Protein AF-A0A2I0CX90-F1 (afdb_monomer)

Mean predicted aligned error: 16.19 Å

Sequence (303 aa):
MQSLNTDAQDDTLAAGGPVAAAAGYTQDKIADIRTKWASGDPAVKEQIFQDLAKAVSQSSNARVETRWSVPVPLSDENARLVRSPDGTAIVLPRPVEVNEVRERNVRHDLACKEYPTSDIGNSQRFAFRKRGIARYCHGYRSWFIWDGKRWGKDLTGRSIELAKDVIVRIGDEAGSQEFSDAAARLYKWAAASQARPRVDAALYLAQSVLAIEPKDLDARAYLLNLPNGTLNLISCELMEHNKLDYLTKIAGVEFKPGEACPLWLQHLNLIFNGDRELIDAFQQVVGYTLLQDNPEQVMFILY

Solvent-accessible surface area (backbone atoms only — not comparable to full-atom values): 18247 Å² total; per-residue (Å²): 133,82,90,86,78,96,78,88,84,82,87,82,82,59,84,63,55,67,59,41,61,72,46,72,56,53,70,69,58,50,52,50,51,50,55,58,54,69,68,67,50,66,70,59,46,52,51,51,50,54,54,51,53,52,39,43,65,58,34,66,78,63,72,81,79,93,71,84,88,72,83,72,90,83,77,89,85,69,72,49,83,41,67,47,100,89,67,49,77,43,77,47,80,62,80,80,49,71,64,58,56,49,52,53,49,53,55,52,28,52,65,44,51,79,46,56,97,46,53,69,24,45,9,50,45,38,38,68,78,34,60,88,40,45,34,22,24,74,85,73,72,41,46,30,35,55,76,70,75,33,38,37,74,56,84,81,51,56,69,55,56,54,44,50,59,47,37,70,44,40,46,58,23,49,55,98,83,51,101,38,76,65,32,55,51,37,41,53,44,26,63,61,39,68,40,65,74,43,49,52,42,13,53,60,62,22,37,76,77,27,53,45,56,72,76,56,44,57,56,49,54,52,58,44,38,30,80,81,23,29,31,31,70,85,80,69,45,77,38,76,56,56,80,90,54,33,35,56,63,66,49,99,54,69,83,61,90,88,66,79,58,63,71,59,54,51,50,48,35,60,79,50,73,61,42,61,70,61,47,54,52,50,50,52,55,59,57,51,68,68,41,73,61,67,90,83,73,76,83,88,84,88,130

Foldseek 3Di:
DDDDDPDDPPPPPDVLPVLCVLLVDDPVVSVVLVVQVVVVDPVSVVVSVVVSVVSNVVCVVVPPDDDDDDDDDDDDDDFDFDADPVRDTDGDDDPCDPVNVVVVLLVLLLVLLPQDLDLLSLLVLLCSVCLLFWAAEPVVRFIWGDPQFATETPPPCVSLVSSLVSLLSQLCSLPDDDPDPSSVVSVVSSVVCNDPVSSVSSSVSNNVVRYDYPCQAQVQQQWAGEPQAIARNVVRDGHHRDVNSNYHDYDDDDDDPPDDPVVVVVVLCVVVVNPPVVSVVVVVVVSCVRTPDDPVPDDDDDD

Secondary structure (DSSP, 8-state):
-------SSSS---TTHHHHHHTT--HHHHHHHHHHHHT--HHHHHHHHHHHHHHHHHHTTT--S----------STT-EEEE-TTS-EEEEPPPPPHHHHHHHHHHHHHHHTTS-SSHHHHHHHHHHHHTTTEEEETTTTEEEEE-SSSEEE-SS-HHHHHHHHHHHTTGGGG-SS---HHHHHHHHHHHHHTSHHHHHHHHHHHTTTTEE-TTTTT--TTEEEETTEEEETTT--EE---GGG------SS---TT---HHHHHHHHHHTTT-HHHHHHHHHHHHHTTSSS-TT-------

Radius of gyration: 28.64 Å; Cα contacts (8 Å, |Δi|>4): 311; chains: 1; bounding box: 80×74×70 Å

pLDDT: mean 75.84, std 24.34, range [22.08, 98.56]

Structure (mmCIF, N/CA/C/O backbone):
data_AF-A0A2I0CX90-F1
#
_entry.id   AF-A0A2I0CX90-F1
#
loop_
_atom_site.group_PDB
_atom_site.id
_atom_site.type_symbol
_atom_site.label_atom_id
_atom_site.label_alt_id
_atom_site.label_comp_id
_atom_site.label_asym_id
_atom_site.label_entity_id
_atom_site.label_seq_id
_atom_site.pdbx_PDB_ins_code
_atom_site.Cartn_x
_atom_site.Cartn_y
_atom_site.Cartn_z
_atom_site.occupancy
_atom_site.B_iso_or_equiv
_atom_site.auth_seq_id
_atom_site.auth_comp_id
_atom_site.auth_asym_id
_atom_site.auth_atom_id
_atom_site.pdbx_PDB_model_num
ATOM 1 N N . MET A 1 1 ? 45.722 52.712 -13.907 1.00 30.39 1 MET A N 1
ATOM 2 C CA . MET A 1 1 ? 44.970 52.383 -12.682 1.00 30.39 1 MET A CA 1
ATOM 3 C C . MET A 1 1 ? 44.060 51.212 -12.999 1.00 30.39 1 MET A C 1
ATOM 5 O O . MET A 1 1 ? 43.219 51.373 -13.866 1.00 30.39 1 MET A O 1
ATOM 9 N N . GLN A 1 2 ? 44.342 50.080 -12.341 1.00 27.81 2 GLN A N 1
ATOM 10 C CA . GLN A 1 2 ? 43.479 48.927 -12.008 1.00 27.81 2 GLN A CA 1
ATOM 11 C C . GLN A 1 2 ? 42.658 48.289 -13.150 1.00 27.81 2 GLN A C 1
ATOM 13 O O . GLN A 1 2 ? 41.743 48.907 -13.670 1.00 27.81 2 GLN A O 1
ATOM 18 N N . SER A 1 3 ? 42.990 47.105 -13.686 1.00 29.58 3 SER A N 1
ATOM 19 C CA . SER A 1 3 ? 43.049 45.746 -13.091 1.00 29.58 3 SER A CA 1
ATOM 20 C C . SER A 1 3 ? 41.710 45.243 -12.528 1.00 29.58 3 SER A C 1
ATOM 22 O O . SER A 1 3 ? 41.422 45.495 -11.364 1.00 29.58 3 SER A O 1
ATOM 24 N N . LEU A 1 4 ? 40.953 44.485 -13.330 1.00 26.61 4 LEU A N 1
ATOM 25 C CA . LEU A 1 4 ? 39.949 43.488 -12.912 1.00 26.61 4 LEU A CA 1
ATOM 26 C C . LEU A 1 4 ? 39.882 42.420 -14.027 1.00 26.61 4 LEU A C 1
ATOM 28 O O . LEU A 1 4 ? 39.294 42.650 -15.078 1.00 26.61 4 LEU A O 1
ATOM 32 N N . ASN A 1 5 ? 40.810 41.464 -14.002 1.00 25.33 5 ASN A N 1
ATOM 33 C CA . ASN A 1 5 ? 40.656 40.086 -13.511 1.00 25.33 5 ASN A CA 1
ATOM 34 C C . ASN A 1 5 ? 39.844 39.154 -14.431 1.00 25.33 5 ASN A C 1
ATOM 36 O O . ASN A 1 5 ? 38.651 38.920 -14.260 1.00 25.33 5 ASN A O 1
ATOM 40 N N . THR A 1 6 ? 40.568 38.587 -15.395 1.00 32.56 6 THR A N 1
ATOM 41 C CA . THR A 1 6 ? 40.451 37.198 -15.848 1.00 32.56 6 THR A CA 1
ATOM 42 C C . THR A 1 6 ? 40.688 36.260 -14.661 1.00 32.56 6 THR A C 1
ATOM 44 O O . THR A 1 6 ? 41.838 35.981 -14.371 1.00 32.56 6 THR A O 1
ATOM 47 N N . ASP A 1 7 ? 39.632 35.830 -13.968 1.00 27.47 7 ASP A N 1
ATOM 48 C CA . ASP A 1 7 ? 39.655 34.731 -12.980 1.00 27.47 7 ASP A CA 1
ATOM 49 C C . ASP A 1 7 ? 38.216 34.265 -12.698 1.00 27.47 7 ASP A C 1
ATOM 51 O O . ASP A 1 7 ? 37.596 34.619 -11.699 1.00 27.47 7 ASP A O 1
ATOM 55 N N . ALA A 1 8 ? 37.643 33.488 -13.616 1.00 26.58 8 ALA A N 1
ATOM 56 C CA . ALA A 1 8 ? 36.406 32.743 -13.350 1.00 26.58 8 ALA A CA 1
ATOM 57 C C . ALA A 1 8 ? 36.416 31.349 -14.003 1.00 26.58 8 ALA A C 1
ATOM 59 O O . ALA A 1 8 ? 35.364 30.770 -14.267 1.00 26.58 8 ALA A O 1
ATOM 60 N N . GLN A 1 9 ? 37.610 30.814 -14.286 1.00 29.47 9 GLN A N 1
ATOM 61 C CA . GLN A 1 9 ? 37.798 29.486 -14.880 1.00 29.47 9 GLN A CA 1
ATOM 62 C C . GLN A 1 9 ? 38.547 28.489 -13.980 1.00 29.47 9 GLN A C 1
ATOM 64 O O . GLN A 1 9 ? 38.828 27.391 -14.448 1.00 29.47 9 GLN A O 1
ATOM 69 N N . ASP A 1 10 ? 38.793 28.797 -12.700 1.00 28.42 10 ASP A N 1
ATOM 70 C CA . ASP A 1 10 ? 39.666 27.961 -11.852 1.00 28.42 10 ASP A CA 1
ATOM 71 C C . ASP A 1 10 ? 39.059 27.484 -10.514 1.00 28.42 10 ASP A C 1
ATOM 73 O O . ASP A 1 10 ? 39.785 27.100 -9.608 1.00 28.42 10 ASP A O 1
ATOM 77 N N . ASP A 1 11 ? 37.724 27.437 -10.389 1.00 27.78 11 ASP A N 1
ATOM 78 C CA . ASP A 1 11 ? 37.045 27.029 -9.134 1.00 27.78 11 ASP A CA 1
ATOM 79 C C . ASP A 1 11 ? 36.141 25.781 -9.254 1.00 27.78 11 ASP A C 1
ATOM 81 O O . ASP A 1 11 ? 35.301 25.496 -8.401 1.00 27.78 11 ASP A O 1
ATOM 85 N N . THR A 1 12 ? 36.327 24.965 -10.298 1.00 28.42 12 THR A N 1
ATOM 86 C CA . THR A 1 12 ? 35.679 23.633 -10.418 1.00 28.42 12 THR A CA 1
ATOM 87 C C . THR A 1 12 ? 36.673 22.467 -10.377 1.00 28.42 12 THR A C 1
ATOM 89 O O . THR A 1 12 ? 36.416 21.379 -10.896 1.00 28.42 12 THR A O 1
ATOM 92 N N . LEU A 1 13 ? 37.809 22.648 -9.699 1.00 34.75 13 LEU A N 1
ATOM 93 C CA . LEU A 1 13 ? 38.801 21.597 -9.468 1.00 34.75 13 LEU A CA 1
ATOM 94 C C . LEU A 1 13 ? 38.612 20.915 -8.105 1.00 34.75 13 LEU A C 1
ATOM 96 O O . LEU A 1 13 ? 39.185 21.314 -7.099 1.00 34.75 13 LEU A O 1
ATOM 100 N N . ALA A 1 14 ? 37.884 19.795 -8.089 1.00 33.59 14 ALA A N 1
ATOM 101 C CA . ALA A 1 14 ? 38.086 18.743 -7.080 1.00 33.59 14 ALA A CA 1
ATOM 102 C C . ALA A 1 14 ? 37.706 17.334 -7.586 1.00 33.59 14 ALA A C 1
ATOM 104 O O . ALA A 1 14 ? 37.311 16.469 -6.807 1.00 33.59 14 ALA A O 1
ATOM 105 N N . ALA A 1 15 ? 37.837 17.062 -8.889 1.00 37.62 15 ALA A N 1
ATOM 106 C CA . ALA A 1 15 ? 37.396 15.811 -9.527 1.00 37.62 15 ALA A CA 1
ATOM 107 C C . ALA A 1 15 ? 38.200 14.538 -9.155 1.00 37.62 15 ALA A C 1
ATOM 109 O O . ALA A 1 15 ? 37.869 13.454 -9.620 1.00 37.62 15 ALA A O 1
ATOM 110 N N . GLY A 1 16 ? 39.207 14.625 -8.278 1.00 33.25 16 GLY A N 1
ATOM 111 C CA . GLY A 1 16 ? 39.886 13.454 -7.696 1.00 33.25 16 GLY A CA 1
ATOM 112 C C . GLY A 1 16 ? 39.411 13.074 -6.286 1.00 33.25 16 GLY A C 1
ATOM 113 O O . GLY A 1 16 ? 39.650 11.961 -5.830 1.00 33.25 16 GLY A O 1
ATOM 114 N N . GLY A 1 17 ? 38.727 13.976 -5.572 1.00 39.25 17 GLY A N 1
ATOM 115 C CA . GLY A 1 17 ? 38.318 13.763 -4.177 1.00 39.25 17 GLY A CA 1
ATOM 116 C C . GLY A 1 17 ? 37.135 12.800 -4.005 1.00 39.25 17 GLY A C 1
ATOM 117 O O . GLY A 1 17 ? 37.256 11.841 -3.241 1.00 39.25 17 GLY A O 1
ATOM 118 N N . PRO A 1 18 ? 36.010 13.002 -4.720 1.00 38.34 18 PRO A N 1
ATOM 119 C CA . PRO A 1 18 ? 34.824 12.156 -4.588 1.00 38.34 18 PRO A CA 1
ATOM 120 C C . PRO A 1 18 ? 35.049 10.735 -5.113 1.00 38.34 18 PRO A C 1
ATOM 122 O O . PRO A 1 18 ? 34.519 9.781 -4.551 1.00 38.34 18 PRO A O 1
ATOM 125 N N . VAL A 1 19 ? 35.861 10.585 -6.167 1.00 41.41 19 VAL A N 1
ATOM 126 C CA . VAL A 1 19 ? 36.154 9.292 -6.810 1.00 41.41 19 VAL A CA 1
ATOM 127 C C . VAL A 1 19 ? 37.140 8.467 -5.978 1.00 41.41 19 VAL A C 1
ATOM 129 O O . VAL A 1 19 ? 36.929 7.270 -5.799 1.00 41.41 19 VAL A O 1
ATOM 132 N N . ALA A 1 20 ? 38.163 9.095 -5.384 1.00 38.72 20 ALA A N 1
ATOM 133 C CA . ALA A 1 20 ? 39.104 8.396 -4.508 1.00 38.72 20 ALA A CA 1
ATOM 134 C C . ALA A 1 20 ? 38.479 8.009 -3.152 1.00 38.72 20 ALA A C 1
ATOM 136 O O . ALA A 1 20 ? 38.744 6.918 -2.647 1.00 38.72 20 ALA A O 1
ATOM 137 N N . ALA A 1 21 ? 37.589 8.845 -2.598 1.00 40.84 21 ALA A N 1
ATOM 138 C CA . ALA A 1 21 ? 36.802 8.501 -1.410 1.00 40.84 21 ALA A CA 1
ATOM 139 C C . ALA A 1 21 ? 35.779 7.381 -1.693 1.00 40.84 21 ALA A C 1
ATOM 141 O O . ALA A 1 21 ? 35.562 6.510 -0.854 1.00 40.84 21 ALA A O 1
ATOM 142 N N . ALA A 1 22 ? 35.191 7.351 -2.895 1.00 39.47 22 ALA A N 1
ATOM 143 C CA . ALA A 1 22 ? 34.276 6.295 -3.333 1.00 39.47 22 ALA A CA 1
ATOM 144 C C . ALA A 1 22 ? 34.945 4.921 -3.531 1.00 39.47 22 ALA A C 1
ATOM 146 O O . ALA A 1 22 ? 34.244 3.912 -3.492 1.00 39.47 22 ALA A O 1
ATOM 147 N N . ALA A 1 23 ? 36.268 4.881 -3.725 1.00 46.66 23 ALA A N 1
ATOM 148 C CA . ALA A 1 23 ? 37.055 3.667 -3.953 1.00 46.66 23 ALA A CA 1
ATOM 149 C C . ALA A 1 23 ? 37.708 3.085 -2.677 1.00 46.66 23 ALA A C 1
ATOM 151 O O . ALA A 1 23 ? 38.449 2.109 -2.768 1.00 46.66 23 ALA A O 1
ATOM 152 N N . GLY A 1 24 ? 37.444 3.657 -1.491 1.00 51.56 24 GLY A N 1
ATOM 153 C CA . GLY A 1 24 ? 37.932 3.132 -0.205 1.00 51.56 24 GLY A CA 1
ATOM 154 C C . GLY A 1 24 ? 39.415 3.393 0.088 1.00 51.56 24 GLY A C 1
ATOM 155 O O . GLY A 1 24 ? 40.017 2.685 0.894 1.00 51.56 24 GLY A O 1
ATOM 156 N N . TYR A 1 25 ? 40.034 4.383 -0.562 1.00 61.88 25 TYR A N 1
ATOM 157 C CA . TYR A 1 25 ? 41.436 4.720 -0.314 1.00 61.88 25 TYR A CA 1
ATOM 158 C C . TYR A 1 25 ? 41.646 5.416 1.036 1.00 61.88 25 TYR A C 1
ATOM 160 O O . TYR A 1 25 ? 40.832 6.231 1.470 1.00 61.88 25 TYR A O 1
ATOM 168 N N . THR A 1 26 ? 42.773 5.119 1.689 1.00 69.25 26 THR A N 1
ATOM 169 C CA . THR A 1 26 ? 43.195 5.799 2.921 1.00 69.25 26 THR A CA 1
ATOM 170 C C . THR A 1 26 ? 43.464 7.283 2.663 1.00 69.25 26 THR A C 1
ATOM 172 O O . THR A 1 26 ? 43.821 7.677 1.549 1.00 69.25 26 THR A O 1
ATOM 175 N N . GLN A 1 27 ? 43.322 8.116 3.698 1.00 61.38 27 GLN A N 1
ATOM 176 C CA . GLN A 1 27 ? 43.537 9.567 3.595 1.00 61.38 27 GLN A CA 1
ATOM 177 C C . GLN A 1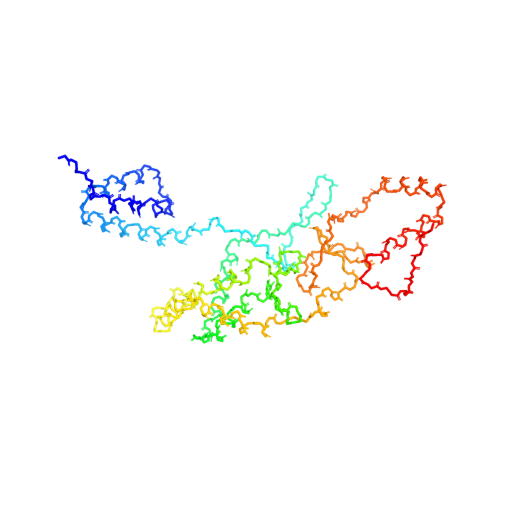 27 ? 44.936 9.914 3.057 1.00 61.38 27 GLN A C 1
ATOM 179 O O . GLN A 1 27 ? 45.063 10.804 2.218 1.00 61.38 27 GLN A O 1
ATOM 184 N N . ASP A 1 28 ? 45.955 9.135 3.425 1.00 62.97 28 ASP A N 1
ATOM 185 C CA . ASP A 1 28 ? 47.329 9.306 2.934 1.00 62.97 28 ASP A CA 1
ATOM 186 C C . ASP A 1 28 ? 47.444 9.068 1.422 1.00 62.97 28 ASP A C 1
ATOM 188 O O . ASP A 1 28 ? 48.126 9.801 0.707 1.00 62.97 28 ASP A O 1
ATOM 192 N N . LYS A 1 29 ? 46.711 8.079 0.899 1.00 69.38 29 LYS A N 1
ATOM 193 C CA . LYS A 1 29 ? 46.699 7.764 -0.533 1.00 69.38 29 LYS A CA 1
ATOM 194 C C . LYS A 1 29 ? 45.916 8.803 -1.338 1.00 69.38 29 LYS A C 1
ATOM 196 O O . LYS A 1 29 ? 46.287 9.115 -2.466 1.00 69.38 29 LYS A O 1
ATOM 201 N N . ILE A 1 30 ? 44.877 9.394 -0.748 1.00 63.03 30 ILE A N 1
ATOM 202 C CA . ILE A 1 30 ? 44.140 10.522 -1.336 1.00 63.03 30 ILE A CA 1
ATOM 203 C C . ILE A 1 30 ? 45.030 11.776 -1.397 1.00 63.03 30 ILE A C 1
ATOM 205 O O . ILE A 1 30 ? 45.008 12.491 -2.401 1.00 63.03 30 ILE A O 1
ATOM 209 N N . ALA A 1 31 ? 45.838 12.033 -0.365 1.00 68.25 31 ALA A N 1
ATOM 210 C CA . ALA A 1 31 ? 46.789 13.145 -0.340 1.00 68.25 31 ALA A CA 1
ATOM 211 C C . ALA A 1 31 ? 47.908 12.990 -1.391 1.00 68.25 31 ALA A C 1
ATOM 213 O O . ALA A 1 31 ? 48.239 13.954 -2.088 1.00 68.25 31 ALA A O 1
ATOM 214 N N . ASP A 1 32 ? 48.424 11.773 -1.581 1.00 72.94 32 ASP A N 1
ATOM 215 C CA . ASP A 1 32 ? 49.412 11.459 -2.623 1.00 72.94 32 ASP A CA 1
ATOM 216 C C . ASP A 1 32 ? 48.838 11.648 -4.040 1.00 72.94 32 ASP A C 1
ATOM 218 O O . ASP A 1 32 ? 49.446 12.311 -4.882 1.00 72.94 32 ASP A O 1
ATOM 222 N N . ILE A 1 33 ? 47.612 11.170 -4.295 1.00 70.50 33 ILE A N 1
ATOM 223 C CA . ILE A 1 33 ? 46.921 11.370 -5.581 1.00 70.50 33 ILE A CA 1
ATOM 224 C C . ILE A 1 33 ? 46.715 12.861 -5.869 1.00 70.50 33 ILE A C 1
ATOM 226 O O . ILE A 1 33 ? 46.937 13.302 -6.995 1.00 70.50 33 ILE A O 1
ATOM 230 N N . ARG A 1 34 ? 46.333 13.657 -4.863 1.00 69.19 34 ARG A N 1
ATOM 231 C CA . ARG A 1 34 ? 46.173 15.114 -5.014 1.00 69.19 34 ARG A CA 1
ATOM 232 C C . ARG A 1 34 ? 47.490 15.797 -5.365 1.00 69.19 34 ARG A C 1
ATOM 234 O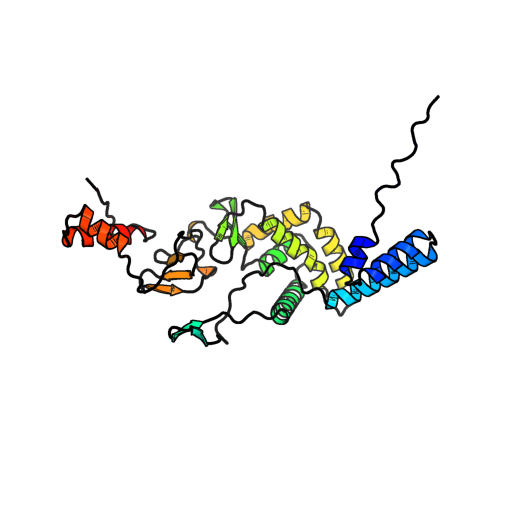 O . ARG A 1 34 ? 47.515 16.633 -6.263 1.00 69.19 34 ARG A O 1
ATOM 241 N N . THR A 1 35 ? 48.575 15.396 -4.710 1.00 74.19 35 THR A N 1
ATOM 242 C CA . THR A 1 35 ? 49.921 15.920 -4.979 1.00 74.19 35 THR A CA 1
ATOM 243 C C . THR A 1 35 ? 50.370 15.590 -6.404 1.00 74.19 35 THR A C 1
ATOM 245 O O . THR A 1 35 ? 50.828 16.465 -7.135 1.00 74.19 35 THR A O 1
ATOM 248 N N . LYS A 1 36 ? 50.160 14.346 -6.851 1.00 71.25 36 LYS A N 1
ATOM 249 C CA . LYS A 1 36 ? 50.494 13.908 -8.215 1.00 71.25 36 LYS A CA 1
ATOM 250 C C . LYS A 1 36 ? 49.611 14.561 -9.273 1.00 71.25 36 LYS A C 1
ATOM 252 O O . LYS A 1 36 ? 50.106 14.940 -10.327 1.00 71.25 36 LYS A O 1
ATOM 257 N N . TRP A 1 37 ? 48.329 14.768 -8.987 1.00 64.69 37 TRP A N 1
ATOM 258 C CA . TRP A 1 37 ? 47.413 15.476 -9.882 1.00 64.69 37 TRP A CA 1
ATOM 259 C C . TRP A 1 37 ? 47.816 16.944 -10.078 1.00 64.69 37 TRP A C 1
ATOM 261 O O . TRP A 1 37 ? 47.737 17.472 -11.191 1.00 64.69 37 TRP A O 1
ATOM 271 N N . ALA A 1 38 ? 48.296 17.584 -9.008 1.00 68.06 38 ALA A N 1
ATOM 272 C CA . ALA A 1 38 ? 48.780 18.960 -9.023 1.00 68.06 38 ALA A CA 1
ATOM 273 C C . ALA A 1 38 ? 50.090 19.140 -9.812 1.00 68.06 38 ALA A C 1
ATOM 275 O O . ALA A 1 38 ? 50.383 20.256 -10.226 1.00 68.06 38 ALA A O 1
ATOM 276 N N . SER A 1 39 ? 50.840 18.064 -10.095 1.00 75.44 39 SER A N 1
ATOM 277 C CA . SER A 1 39 ? 52.048 18.136 -10.937 1.00 75.44 39 SER A CA 1
ATOM 278 C C . SER A 1 39 ? 51.766 18.554 -12.390 1.00 75.44 39 SER A C 1
ATOM 280 O O . SER A 1 39 ? 52.676 18.974 -13.097 1.00 75.44 39 SER A O 1
ATOM 282 N N . GLY A 1 40 ? 50.509 18.455 -12.844 1.00 60.19 40 GLY A N 1
ATOM 283 C CA . GLY A 1 40 ? 50.079 18.944 -14.156 1.00 60.19 40 GLY A CA 1
ATOM 284 C C . GLY A 1 40 ? 50.393 18.026 -15.340 1.00 60.19 40 GLY A C 1
ATOM 285 O O . GLY A 1 40 ? 49.821 18.252 -16.405 1.00 60.19 40 GLY A O 1
ATOM 286 N N . ASP A 1 41 ? 51.208 16.982 -15.158 1.00 77.31 41 ASP A N 1
ATOM 287 C CA . ASP A 1 41 ? 51.617 16.057 -16.223 1.00 77.31 41 ASP A CA 1
ATOM 288 C C . ASP A 1 41 ? 50.413 15.259 -16.784 1.00 77.31 41 ASP A C 1
ATOM 290 O O . ASP A 1 41 ? 49.760 14.513 -16.040 1.00 77.31 41 ASP A O 1
ATOM 294 N N . PRO A 1 42 ? 50.097 15.387 -18.090 1.00 60.66 42 PRO A N 1
ATOM 295 C CA . PRO A 1 42 ? 48.987 14.680 -18.724 1.00 60.66 42 PRO A CA 1
ATOM 296 C C . PRO A 1 42 ? 49.079 13.151 -18.632 1.00 60.66 42 PRO A C 1
ATOM 298 O O . PRO A 1 42 ? 48.053 12.496 -18.452 1.00 60.66 42 PRO A O 1
ATOM 301 N N . ALA A 1 43 ? 50.284 12.574 -18.714 1.00 61.53 43 ALA A N 1
ATOM 302 C CA . ALA A 1 43 ? 50.471 11.123 -18.655 1.00 61.53 43 ALA A CA 1
ATOM 303 C C . ALA A 1 43 ? 50.190 10.582 -17.246 1.00 61.53 43 ALA A C 1
ATOM 305 O O . ALA A 1 43 ? 49.571 9.53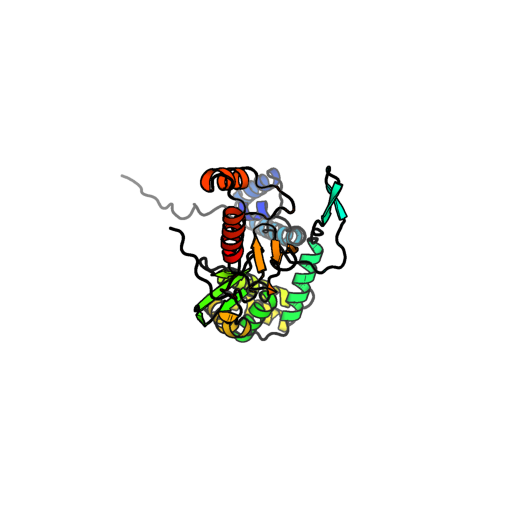0 -17.079 1.00 61.53 43 ALA A O 1
ATOM 306 N N . VAL A 1 44 ? 50.576 11.346 -16.221 1.00 64.19 44 VAL A N 1
ATOM 307 C CA . VAL A 1 44 ? 50.302 11.021 -14.814 1.00 64.19 44 VAL A CA 1
ATOM 308 C C . VAL A 1 44 ? 48.806 11.123 -14.514 1.00 64.19 44 VAL A C 1
ATOM 310 O O . VAL A 1 44 ? 48.261 10.273 -13.809 1.00 64.19 44 VAL A O 1
ATOM 313 N N . LYS A 1 45 ? 48.113 12.122 -15.073 1.00 64.44 45 LYS A N 1
ATOM 314 C CA . LYS A 1 45 ? 46.661 12.286 -14.902 1.00 64.44 45 LYS A CA 1
ATOM 315 C C . LYS A 1 45 ? 45.859 11.158 -15.550 1.00 64.44 45 LYS A C 1
ATOM 317 O O . LYS A 1 45 ? 44.926 10.662 -14.921 1.00 64.44 45 LYS A O 1
ATOM 322 N N . GLU A 1 46 ? 46.238 10.727 -16.753 1.00 57.06 46 GLU A N 1
ATOM 323 C CA . GLU A 1 46 ? 45.599 9.595 -17.438 1.00 57.06 46 GLU A CA 1
ATOM 324 C C . GLU A 1 46 ? 45.808 8.285 -16.665 1.00 57.06 46 GLU A C 1
ATOM 326 O O . GLU A 1 46 ? 44.857 7.539 -16.438 1.00 57.06 46 GLU A O 1
ATOM 331 N N . GLN A 1 47 ? 47.022 8.044 -16.159 1.00 63.22 47 GLN A N 1
ATOM 332 C CA . GLN A 1 47 ? 47.308 6.862 -15.345 1.00 63.22 47 GLN A CA 1
ATOM 333 C C . GLN A 1 47 ? 46.487 6.845 -14.043 1.00 63.22 47 GLN A C 1
ATOM 335 O O . GLN A 1 47 ? 45.915 5.815 -13.687 1.00 63.22 47 GLN A O 1
ATOM 340 N N . ILE A 1 48 ? 46.355 7.992 -13.363 1.00 67.81 48 ILE A N 1
ATOM 341 C CA . ILE A 1 48 ? 45.488 8.126 -12.181 1.00 67.81 48 ILE A CA 1
ATOM 342 C C . ILE A 1 48 ? 44.028 7.825 -12.545 1.00 67.81 48 ILE A C 1
ATOM 344 O O . ILE A 1 48 ? 43.342 7.133 -11.795 1.00 67.81 48 ILE A O 1
ATOM 348 N N . PHE A 1 49 ? 43.547 8.302 -13.695 1.00 55.22 49 PHE A N 1
ATOM 349 C CA . PHE A 1 49 ? 42.185 8.032 -14.160 1.00 55.22 49 PHE A CA 1
ATOM 350 C C . PHE A 1 49 ? 41.935 6.538 -14.408 1.00 55.22 49 PHE A C 1
ATOM 352 O O . PHE A 1 49 ? 40.923 6.001 -13.952 1.00 55.22 49 PHE A O 1
ATOM 359 N N . GLN A 1 50 ? 42.872 5.855 -15.069 1.00 57.94 50 GLN A N 1
ATOM 360 C CA . GLN A 1 50 ? 42.820 4.414 -15.339 1.00 57.94 50 GLN A CA 1
ATOM 361 C C . GLN A 1 50 ? 42.816 3.596 -14.038 1.00 57.94 50 GLN A C 1
ATOM 363 O O . GLN A 1 50 ? 42.004 2.681 -13.870 1.00 57.94 50 GLN A O 1
ATOM 368 N N . ASP A 1 51 ? 43.672 3.962 -13.083 1.00 64.50 51 ASP A N 1
ATOM 369 C CA . ASP A 1 51 ? 43.779 3.279 -11.793 1.00 64.50 51 ASP A CA 1
ATOM 370 C C . ASP A 1 51 ? 42.526 3.490 -10.928 1.00 64.50 51 ASP A C 1
ATOM 372 O O . ASP A 1 51 ? 42.032 2.539 -10.314 1.00 64.50 51 ASP A O 1
ATOM 376 N N . LEU A 1 52 ? 41.949 4.699 -10.936 1.00 59.28 52 LEU A N 1
ATOM 377 C CA . LEU A 1 52 ? 40.673 4.994 -10.276 1.00 59.28 52 LEU A CA 1
ATOM 378 C C . LEU A 1 52 ? 39.512 4.223 -10.919 1.00 59.28 52 LEU A C 1
ATOM 380 O O . LEU A 1 52 ? 38.696 3.644 -10.203 1.00 59.28 52 LEU A O 1
ATOM 384 N N . ALA A 1 53 ? 39.446 4.155 -12.252 1.00 50.06 53 ALA A N 1
ATOM 385 C CA . ALA A 1 53 ? 38.416 3.398 -12.964 1.00 50.06 53 ALA A CA 1
ATOM 386 C C . ALA A 1 53 ? 38.498 1.894 -12.652 1.00 50.06 53 ALA A C 1
ATOM 388 O O . ALA A 1 53 ? 37.483 1.248 -12.372 1.00 50.06 53 ALA A O 1
ATOM 389 N N . LYS A 1 54 ? 39.717 1.343 -12.608 1.00 58.88 54 LYS A N 1
ATOM 390 C CA . LYS A 1 54 ? 39.965 -0.053 -12.235 1.00 58.88 54 LYS A CA 1
ATOM 391 C C . LYS A 1 54 ? 39.576 -0.325 -10.782 1.00 58.88 54 LYS A C 1
ATOM 393 O O . LYS A 1 54 ? 38.901 -1.320 -10.516 1.00 58.88 54 LYS A O 1
ATOM 398 N N . ALA A 1 55 ? 39.908 0.577 -9.860 1.00 53.19 55 ALA A N 1
ATOM 399 C CA . ALA A 1 55 ? 39.533 0.467 -8.453 1.00 53.19 55 ALA A CA 1
ATOM 400 C C . ALA A 1 55 ? 38.019 0.569 -8.229 1.00 53.19 55 ALA A C 1
ATOM 402 O O . ALA A 1 55 ? 37.475 -0.177 -7.423 1.00 53.19 55 ALA A O 1
ATOM 403 N N . VAL A 1 56 ? 37.310 1.411 -8.987 1.00 47.56 56 VAL A N 1
ATOM 404 C CA . VAL A 1 56 ? 35.839 1.489 -8.965 1.00 47.56 56 VAL A CA 1
ATOM 405 C C . VAL A 1 56 ? 35.200 0.209 -9.529 1.00 47.56 56 VAL A C 1
ATOM 407 O O . VAL A 1 56 ? 34.206 -0.270 -8.978 1.00 47.56 56 VAL A O 1
ATOM 410 N N . SER A 1 57 ? 35.794 -0.411 -10.557 1.00 47.72 57 SER A N 1
ATOM 411 C CA . SER A 1 57 ? 35.349 -1.721 -11.076 1.00 47.72 57 SER A CA 1
ATOM 412 C C . SER A 1 57 ? 35.572 -2.875 -10.083 1.00 47.72 57 SER A C 1
ATOM 414 O O . SER A 1 57 ? 34.820 -3.843 -10.058 1.00 47.72 57 SER A O 1
ATOM 416 N N . GLN A 1 58 ? 36.586 -2.761 -9.220 1.00 48.50 58 GLN A N 1
ATOM 417 C CA . GLN A 1 58 ? 36.881 -3.744 -8.174 1.00 48.50 58 GLN A CA 1
ATOM 418 C C . GLN A 1 58 ? 36.072 -3.471 -6.890 1.00 48.50 58 GLN A C 1
ATOM 420 O O . GLN A 1 58 ? 35.655 -4.404 -6.210 1.00 48.50 58 GLN A O 1
ATOM 425 N N . SER A 1 59 ? 35.770 -2.201 -6.601 1.00 41.59 59 SER A N 1
ATOM 426 C CA . SER A 1 59 ? 34.931 -1.727 -5.488 1.00 41.59 59 SER A CA 1
ATOM 427 C C . SER A 1 59 ? 33.434 -1.955 -5.720 1.00 41.59 59 SER A C 1
ATOM 429 O O . SER A 1 59 ? 32.679 -2.098 -4.761 1.00 41.59 59 SER A O 1
ATOM 431 N N . SER A 1 60 ? 32.978 -2.083 -6.968 1.00 38.53 60 SER A N 1
ATOM 432 C CA . SER A 1 60 ? 31.592 -2.472 -7.281 1.00 38.53 60 SER A CA 1
ATOM 433 C C . SER A 1 60 ? 31.249 -3.895 -6.810 1.00 38.53 60 SER A C 1
ATOM 435 O O . SER A 1 60 ? 30.075 -4.186 -6.597 1.00 38.53 60 SER A O 1
ATOM 437 N N . ASN A 1 61 ? 32.251 -4.736 -6.518 1.00 36.25 61 ASN A N 1
ATOM 438 C CA . ASN A 1 61 ? 32.068 -5.995 -5.784 1.00 36.25 61 ASN A CA 1
ATOM 439 C C . ASN A 1 61 ? 31.948 -5.823 -4.254 1.00 36.25 61 ASN A C 1
ATOM 441 O O . ASN A 1 61 ? 31.498 -6.750 -3.588 1.00 36.25 61 ASN A O 1
ATOM 445 N N . ALA A 1 62 ? 32.317 -4.662 -3.700 1.00 31.77 62 ALA A N 1
ATOM 446 C CA . ALA A 1 62 ? 32.355 -4.374 -2.260 1.00 31.77 62 ALA A CA 1
ATOM 447 C C . ALA A 1 62 ? 31.365 -3.279 -1.804 1.00 31.77 62 ALA A C 1
ATOM 449 O O . ALA A 1 62 ? 31.220 -3.041 -0.609 1.00 31.77 62 ALA A O 1
ATOM 450 N N . ARG A 1 63 ? 30.642 -2.616 -2.718 1.00 31.80 63 ARG A N 1
ATOM 451 C CA . ARG A 1 63 ? 29.669 -1.557 -2.390 1.00 31.80 63 ARG A CA 1
ATOM 452 C C . ARG A 1 63 ? 28.297 -2.125 -2.013 1.00 31.80 63 ARG A C 1
ATOM 454 O O . ARG A 1 63 ? 27.276 -1.828 -2.629 1.00 31.80 63 ARG A O 1
ATOM 461 N N . VAL A 1 64 ? 28.283 -2.935 -0.961 1.00 34.72 64 VAL A N 1
ATOM 462 C CA . VAL A 1 64 ? 27.103 -3.130 -0.122 1.00 34.72 64 VAL A CA 1
ATOM 463 C C . VAL A 1 64 ? 27.403 -2.428 1.185 1.00 34.72 64 VAL A C 1
ATOM 465 O O . VAL A 1 64 ? 27.915 -3.045 2.097 1.00 34.72 64 VAL A O 1
ATOM 468 N N . GLU A 1 65 ? 27.107 -1.141 1.269 1.00 31.16 65 GLU A N 1
ATOM 469 C CA . GLU A 1 65 ? 26.873 -0.461 2.542 1.00 31.16 65 GLU A CA 1
ATOM 470 C C . GLU A 1 65 ? 26.358 0.943 2.220 1.00 31.16 65 GLU A C 1
ATOM 472 O O . GLU A 1 65 ? 26.863 1.610 1.321 1.00 31.16 65 GLU A O 1
ATOM 477 N N . THR A 1 66 ? 25.307 1.369 2.921 1.00 27.94 66 THR A N 1
ATOM 478 C CA . THR A 1 66 ? 24.497 2.587 2.697 1.00 27.94 66 THR A CA 1
ATOM 479 C C . THR A 1 66 ? 23.470 2.530 1.554 1.00 27.94 66 THR A C 1
ATOM 481 O O . THR A 1 66 ? 23.397 3.390 0.679 1.00 27.94 66 THR A O 1
ATOM 484 N N . ARG A 1 67 ? 22.555 1.554 1.610 1.00 26.64 67 ARG A N 1
ATOM 485 C CA . ARG A 1 67 ? 21.242 1.688 0.960 1.00 26.64 67 ARG A CA 1
ATOM 486 C C . ARG A 1 67 ? 20.156 1.317 1.964 1.00 26.64 67 ARG A C 1
ATOM 488 O O . ARG A 1 67 ? 20.185 0.226 2.516 1.00 26.64 67 ARG A O 1
ATOM 495 N N . TRP A 1 68 ? 19.259 2.271 2.213 1.00 25.27 68 TRP A N 1
ATOM 496 C CA . TRP A 1 68 ? 18.074 2.180 3.066 1.00 25.27 68 TRP A CA 1
ATOM 497 C C . TRP A 1 68 ? 17.479 0.770 3.104 1.00 25.27 68 TRP A C 1
ATOM 499 O O . TRP A 1 68 ? 17.091 0.238 2.062 1.00 25.27 68 TRP A O 1
ATOM 509 N N . SER A 1 69 ? 17.398 0.195 4.304 1.00 22.08 69 SER A N 1
ATOM 510 C CA . SER A 1 69 ? 16.704 -1.062 4.566 1.00 22.08 69 SER A CA 1
ATOM 511 C C . SER A 1 69 ? 15.249 -0.927 4.124 1.00 22.08 69 SER A C 1
ATOM 513 O O . SER A 1 69 ? 14.467 -0.200 4.732 1.00 22.08 69 SER A O 1
ATOM 515 N N . VAL A 1 70 ? 14.888 -1.597 3.032 1.00 25.75 70 VAL A N 1
ATOM 516 C CA . VAL A 1 70 ? 13.491 -1.777 2.630 1.00 25.75 70 VAL A CA 1
ATOM 517 C C . VAL A 1 70 ? 12.979 -3.009 3.380 1.00 25.75 70 VAL A C 1
ATOM 519 O O . VAL A 1 70 ? 13.554 -4.080 3.180 1.00 25.75 70 VAL A O 1
ATOM 522 N N . PRO A 1 71 ? 11.930 -2.918 4.219 1.00 25.86 71 PRO A N 1
ATOM 523 C CA . PRO A 1 71 ? 11.313 -4.103 4.799 1.00 25.86 71 PRO A CA 1
ATOM 524 C C . PRO A 1 71 ? 10.645 -4.902 3.677 1.00 25.86 71 PRO A C 1
ATOM 526 O O . PRO A 1 71 ? 9.767 -4.405 2.968 1.00 25.86 71 PRO A O 1
ATOM 529 N N . VAL A 1 72 ? 11.102 -6.131 3.475 1.00 29.83 72 VAL A N 1
ATOM 530 C CA . VAL A 1 72 ? 10.534 -7.081 2.518 1.00 29.83 72 VAL A CA 1
ATOM 531 C C . VAL A 1 72 ? 9.732 -8.108 3.326 1.00 29.83 72 VAL A C 1
ATOM 533 O O . VAL A 1 72 ? 10.308 -8.680 4.246 1.00 29.83 72 VAL A O 1
ATOM 536 N N . PRO A 1 73 ? 8.446 -8.368 3.018 1.00 32.06 73 PRO A N 1
ATOM 537 C CA . PRO A 1 73 ? 7.658 -9.355 3.755 1.00 32.06 73 PRO A CA 1
ATOM 538 C C . PRO A 1 73 ? 8.150 -10.781 3.461 1.00 32.06 73 PRO A C 1
ATOM 540 O O . PRO A 1 73 ? 8.499 -11.099 2.314 1.00 32.06 73 PRO A O 1
ATOM 543 N N . LEU A 1 74 ? 8.197 -11.596 4.516 1.00 36.69 74 LEU A N 1
ATOM 544 C CA . LEU A 1 74 ? 8.709 -12.966 4.550 1.00 36.69 74 LEU A CA 1
ATOM 545 C C . LEU A 1 74 ? 7.626 -13.987 4.160 1.00 36.69 74 LEU A C 1
ATOM 547 O O . LEU A 1 74 ? 6.434 -13.724 4.275 1.00 36.69 74 LEU A O 1
ATOM 551 N N . SER A 1 75 ? 8.068 -15.145 3.672 1.00 32.88 75 SER A N 1
ATOM 552 C CA . SER A 1 75 ? 7.287 -16.381 3.565 1.00 32.88 75 SER A CA 1
ATOM 553 C C . SER A 1 75 ? 7.801 -17.385 4.604 1.00 32.88 75 SER A C 1
ATOM 555 O O . SER A 1 75 ? 9.002 -17.410 4.880 1.00 32.88 75 SER A O 1
ATOM 557 N N . ASP A 1 76 ? 6.897 -18.209 5.132 1.00 38.59 76 ASP A N 1
ATOM 558 C CA . ASP A 1 76 ? 6.910 -18.873 6.450 1.00 38.59 76 ASP A CA 1
ATOM 559 C C . ASP A 1 76 ? 8.008 -19.900 6.796 1.00 38.59 76 ASP A C 1
ATOM 561 O O . ASP A 1 76 ? 7.977 -20.475 7.880 1.00 38.59 76 ASP A O 1
ATOM 565 N N . GLU A 1 77 ? 9.005 -20.179 5.962 1.00 33.12 77 GLU A N 1
ATOM 566 C CA . GLU A 1 77 ? 9.717 -21.459 6.132 1.00 33.12 77 GLU A CA 1
ATOM 567 C C . GLU A 1 77 ? 10.889 -21.513 7.131 1.00 33.12 77 GLU A C 1
ATOM 569 O O . GLU A 1 77 ? 11.404 -22.603 7.334 1.00 33.12 77 GLU A O 1
ATOM 574 N N . ASN A 1 78 ? 11.321 -20.433 7.804 1.00 36.47 78 ASN A N 1
ATOM 575 C CA . ASN A 1 78 ? 12.429 -20.522 8.789 1.00 36.47 78 ASN A CA 1
ATOM 576 C C . ASN A 1 78 ? 12.463 -19.380 9.837 1.00 36.47 78 ASN A C 1
ATOM 578 O O . ASN A 1 78 ? 13.434 -18.620 9.922 1.00 36.47 78 ASN A O 1
ATOM 582 N N . ALA A 1 79 ? 11.420 -19.253 10.661 1.00 39.31 79 ALA A N 1
ATOM 583 C CA . ALA A 1 79 ? 11.403 -18.354 11.822 1.00 39.31 79 ALA A CA 1
ATOM 584 C C . ALA A 1 79 ? 12.358 -18.830 12.944 1.00 39.31 79 ALA A C 1
ATOM 586 O O . ALA A 1 79 ? 12.325 -19.994 13.344 1.00 39.31 79 ALA A O 1
ATOM 587 N N . ARG A 1 80 ? 13.204 -17.940 13.495 1.00 41.75 80 ARG A N 1
ATOM 588 C CA . ARG A 1 80 ? 14.002 -18.231 14.706 1.00 41.75 80 ARG A CA 1
ATOM 589 C C . ARG A 1 80 ? 13.202 -17.835 15.947 1.00 41.75 80 ARG A C 1
ATOM 591 O O . ARG A 1 80 ? 12.895 -16.662 16.133 1.00 41.75 80 ARG A O 1
ATOM 598 N N . LEU A 1 81 ? 12.910 -18.805 16.810 1.00 36.84 81 LEU A N 1
ATOM 599 C CA . LEU A 1 81 ? 12.324 -18.559 18.129 1.00 36.84 81 LEU A CA 1
ATOM 600 C C . LEU A 1 81 ? 13.388 -17.953 19.051 1.00 36.84 81 LEU A C 1
ATOM 602 O O . LEU A 1 81 ? 14.357 -18.628 19.403 1.00 36.84 81 LEU A O 1
ATOM 606 N N . VAL A 1 82 ? 13.207 -16.700 19.463 1.00 42.25 82 VAL A N 1
ATOM 607 C CA . VAL A 1 82 ? 14.015 -16.078 20.519 1.00 42.25 82 VAL A CA 1
ATOM 608 C C . VAL A 1 82 ? 13.116 -15.852 21.726 1.00 42.25 82 VAL A C 1
ATOM 610 O O . VAL A 1 82 ? 12.009 -15.348 21.589 1.00 42.25 82 VAL A O 1
ATOM 613 N N . ARG A 1 83 ? 13.560 -16.252 22.919 1.00 33.47 83 ARG A N 1
ATOM 614 C CA . ARG A 1 83 ? 12.832 -15.968 24.163 1.00 33.47 83 ARG A CA 1
ATOM 615 C C . ARG A 1 83 ? 13.348 -14.668 24.767 1.00 33.47 83 ARG A C 1
ATOM 617 O O . ARG A 1 83 ? 14.559 -14.508 24.909 1.00 33.47 83 ARG A O 1
ATOM 624 N N . SER A 1 84 ? 12.451 -13.755 25.116 1.00 35.41 84 SER A N 1
ATOM 625 C CA . SER A 1 84 ? 12.777 -12.567 25.905 1.00 35.41 84 SER A CA 1
ATOM 626 C C . SER A 1 84 ? 13.021 -12.921 27.385 1.00 35.41 84 SER A C 1
ATOM 628 O O . SER A 1 84 ? 12.720 -14.042 27.808 1.00 35.41 84 SER A O 1
ATOM 630 N N . PRO A 1 85 ? 13.597 -12.004 28.189 1.00 38.69 85 PRO A N 1
ATOM 631 C CA . PRO A 1 85 ? 13.959 -12.264 29.591 1.00 38.69 85 PRO A CA 1
ATOM 632 C C . PRO A 1 85 ? 12.785 -12.650 30.508 1.00 38.69 85 PRO A C 1
ATOM 634 O O . PRO A 1 85 ? 12.993 -13.277 31.540 1.00 38.69 85 PRO A O 1
ATOM 637 N N . ASP A 1 86 ? 11.561 -12.291 30.127 1.00 45.38 86 ASP A N 1
ATOM 638 C CA . ASP A 1 86 ? 10.286 -12.618 30.778 1.00 45.38 86 ASP A CA 1
ATOM 639 C C . ASP A 1 86 ? 9.670 -13.948 30.291 1.00 45.38 86 ASP A C 1
ATOM 641 O O . ASP A 1 86 ? 8.603 -14.347 30.750 1.00 45.38 86 ASP A O 1
ATOM 645 N N . GLY A 1 87 ? 10.338 -14.664 29.380 1.00 38.22 87 GLY A N 1
ATOM 646 C CA . GLY A 1 87 ? 9.896 -15.960 28.862 1.00 38.22 87 GLY A CA 1
ATOM 647 C C . GLY A 1 87 ? 8.980 -15.891 27.636 1.00 38.22 87 GLY A C 1
ATOM 648 O O . GLY A 1 87 ? 8.615 -16.949 27.114 1.00 38.22 87 GLY A O 1
ATOM 649 N N . THR A 1 88 ? 8.658 -14.693 27.139 1.00 40.22 88 THR A N 1
ATOM 650 C CA . THR A 1 88 ? 7.823 -14.502 25.945 1.00 40.22 88 THR A CA 1
ATOM 651 C C . THR A 1 88 ? 8.580 -14.944 24.685 1.00 40.22 88 THR A C 1
ATOM 653 O O . THR A 1 88 ? 9.737 -14.586 24.461 1.00 40.22 88 THR A O 1
ATOM 656 N N . ALA A 1 89 ? 7.955 -15.781 23.853 1.00 33.41 89 ALA A N 1
ATOM 657 C CA . ALA A 1 89 ? 8.535 -16.187 22.576 1.00 33.41 89 ALA A CA 1
ATOM 658 C C . ALA A 1 89 ? 8.341 -15.058 21.556 1.00 33.41 89 ALA A C 1
ATOM 660 O O . ALA A 1 89 ? 7.226 -14.794 21.117 1.00 33.41 89 ALA A O 1
ATOM 661 N N . ILE A 1 90 ? 9.433 -14.400 21.180 1.00 35.75 90 ILE A N 1
ATOM 662 C CA . ILE A 1 90 ? 9.465 -13.407 20.114 1.00 35.75 90 ILE A CA 1
ATOM 663 C C . ILE A 1 90 ? 9.925 -14.120 18.844 1.00 35.75 90 ILE A C 1
ATOM 665 O O . ILE A 1 90 ? 11.053 -14.616 18.746 1.00 35.75 90 ILE A O 1
ATOM 669 N N . VAL A 1 91 ? 9.035 -14.171 17.857 1.00 39.28 91 VAL A N 1
ATOM 670 C CA . VAL A 1 91 ? 9.399 -14.543 16.492 1.00 39.28 91 VAL A CA 1
ATOM 671 C C . VAL A 1 91 ? 10.074 -13.328 15.876 1.00 39.28 91 VAL A C 1
ATOM 673 O O . VAL A 1 91 ? 9.424 -12.338 15.556 1.00 39.28 91 VAL A O 1
ATOM 676 N N . LEU A 1 92 ? 11.401 -13.374 15.773 1.00 31.75 92 LEU A N 1
ATOM 677 C CA . LEU A 1 92 ? 12.133 -12.341 15.056 1.00 31.75 92 LEU A CA 1
ATOM 678 C C . LEU A 1 92 ? 12.219 -12.732 13.578 1.00 31.75 92 LEU A C 1
ATOM 680 O O . LEU A 1 92 ? 12.607 -13.870 13.278 1.00 31.75 92 LEU A O 1
ATOM 684 N N . PRO A 1 93 ? 11.908 -11.808 12.650 1.00 38.56 93 PRO A N 1
ATOM 685 C CA . PRO A 1 93 ? 12.118 -12.051 11.234 1.00 38.56 93 PRO A CA 1
ATOM 686 C C . PRO A 1 93 ? 13.594 -12.379 11.010 1.00 38.56 93 PRO A C 1
ATOM 688 O O . PRO A 1 93 ? 14.481 -11.688 11.526 1.00 38.56 93 PRO A O 1
ATOM 691 N N . ARG A 1 94 ? 13.880 -13.443 10.249 1.00 44.41 94 ARG A N 1
ATOM 692 C CA . ARG A 1 94 ? 15.262 -13.731 9.861 1.00 44.41 94 ARG A CA 1
ATOM 693 C C . ARG A 1 94 ? 15.782 -12.512 9.087 1.00 44.41 94 ARG A C 1
ATOM 695 O O . ARG A 1 94 ? 15.113 -12.085 8.144 1.00 44.41 94 ARG A O 1
ATOM 702 N N . PRO A 1 95 ? 16.953 -11.956 9.446 1.00 40.38 95 PRO A N 1
ATOM 703 C CA . PRO A 1 95 ? 17.595 -10.947 8.620 1.00 40.38 95 PRO A CA 1
ATOM 704 C C . PRO A 1 95 ? 17.751 -11.510 7.207 1.00 40.38 95 PRO A C 1
ATOM 706 O O . PRO A 1 95 ? 18.429 -12.522 7.030 1.00 40.38 95 PRO A O 1
ATOM 709 N N . VAL A 1 96 ? 17.089 -10.893 6.225 1.00 49.16 96 VAL A N 1
ATOM 710 C CA . VAL A 1 96 ? 17.291 -11.248 4.817 1.00 49.16 96 VAL A CA 1
ATOM 711 C C . VAL A 1 96 ? 18.732 -10.893 4.499 1.00 49.16 96 VAL A C 1
ATOM 713 O O . VAL A 1 96 ? 19.132 -9.729 4.604 1.00 49.16 96 VAL A O 1
ATOM 716 N N . GLU A 1 97 ? 19.533 -11.899 4.174 1.00 51.00 97 GLU A N 1
ATOM 717 C CA . GLU A 1 97 ? 20.947 -11.678 3.918 1.00 51.00 97 GLU A CA 1
ATOM 718 C C . GLU A 1 97 ? 21.099 -10.850 2.639 1.00 51.00 97 GLU A C 1
ATOM 720 O O . GLU A 1 97 ? 20.357 -11.000 1.666 1.00 51.00 97 GLU A O 1
ATOM 725 N N . VAL A 1 98 ? 22.089 -9.960 2.618 1.00 57.50 98 VAL A N 1
ATOM 726 C CA . VAL A 1 98 ? 22.413 -9.118 1.454 1.00 57.50 98 VAL A CA 1
ATOM 727 C C . VAL A 1 98 ? 22.504 -9.945 0.164 1.00 57.50 98 VAL A C 1
ATOM 729 O O . VAL A 1 98 ? 22.068 -9.499 -0.901 1.00 57.50 98 VAL A O 1
ATOM 732 N N . ASN A 1 99 ? 23.037 -11.162 0.271 1.00 53.84 99 ASN A N 1
ATOM 733 C CA . ASN A 1 99 ? 23.170 -12.097 -0.838 1.00 53.84 99 ASN A CA 1
ATOM 734 C C . ASN A 1 99 ? 21.808 -12.549 -1.379 1.00 53.84 99 ASN A C 1
ATOM 736 O O . ASN A 1 99 ? 21.618 -12.550 -2.591 1.00 53.84 99 ASN A O 1
ATOM 740 N N . GLU A 1 100 ? 20.826 -12.813 -0.517 1.00 61.50 100 GLU A N 1
ATOM 741 C CA . GLU A 1 100 ? 19.466 -13.185 -0.928 1.00 61.50 100 GLU A CA 1
ATOM 742 C C . GLU A 1 100 ? 18.765 -12.029 -1.661 1.00 61.50 100 GLU A C 1
ATOM 744 O O . GLU A 1 100 ? 18.105 -12.232 -2.685 1.00 61.50 100 GLU A O 1
ATOM 749 N N . VAL A 1 101 ? 18.943 -10.787 -1.190 1.00 59.66 101 VAL A N 1
ATOM 750 C CA . VAL A 1 101 ? 18.415 -9.592 -1.874 1.00 59.66 101 VAL A CA 1
ATOM 751 C C . VAL A 1 101 ? 19.062 -9.426 -3.249 1.00 59.66 101 VAL A C 1
ATOM 753 O O . VAL A 1 101 ? 18.371 -9.133 -4.230 1.00 59.66 101 VAL A O 1
ATOM 756 N N . ARG A 1 102 ? 20.382 -9.619 -3.333 1.00 58.94 102 ARG A N 1
ATOM 757 C CA . ARG A 1 102 ? 21.138 -9.557 -4.587 1.00 58.94 102 ARG A CA 1
ATOM 758 C C . ARG A 1 102 ? 20.661 -10.626 -5.565 1.00 58.94 102 ARG A C 1
ATOM 760 O O . ARG A 1 102 ? 20.330 -10.287 -6.696 1.00 58.94 102 ARG A O 1
ATOM 767 N N . GLU A 1 103 ? 20.553 -11.876 -5.130 1.00 61.72 103 GLU A N 1
ATOM 768 C CA . GLU A 1 103 ? 20.060 -12.981 -5.955 1.00 61.72 103 GLU A CA 1
ATOM 769 C C . GLU A 1 103 ? 18.634 -12.739 -6.450 1.00 61.72 103 GLU A C 1
ATOM 771 O O . GLU A 1 103 ? 18.343 -12.932 -7.631 1.00 61.72 103 GLU A O 1
ATOM 776 N N . ARG A 1 104 ? 17.739 -12.255 -5.581 1.00 66.38 104 ARG A N 1
ATOM 777 C CA . ARG A 1 104 ? 16.369 -11.903 -5.973 1.00 66.38 104 ARG A CA 1
ATOM 778 C C . ARG A 1 104 ? 16.347 -10.789 -7.020 1.00 66.38 104 ARG A C 1
ATOM 780 O O . ARG A 1 104 ? 15.553 -10.865 -7.956 1.00 66.38 104 ARG A O 1
ATOM 787 N N . ASN A 1 105 ? 17.181 -9.761 -6.869 1.00 71.44 105 ASN A N 1
ATOM 788 C CA . ASN A 1 105 ? 17.281 -8.684 -7.855 1.00 71.44 105 ASN A CA 1
ATOM 789 C C . ASN A 1 105 ? 17.778 -9.218 -9.202 1.00 71.44 105 ASN A C 1
ATOM 791 O O . ASN A 1 105 ? 17.096 -9.012 -10.198 1.00 71.44 105 ASN A O 1
ATOM 795 N N . VAL A 1 106 ? 18.854 -10.012 -9.210 1.00 71.00 106 VAL A N 1
ATOM 796 C CA . VAL A 1 106 ? 19.383 -10.648 -10.429 1.00 71.00 106 VAL A CA 1
ATOM 797 C C . VAL A 1 106 ? 18.316 -11.498 -11.126 1.00 71.00 106 VAL A C 1
ATOM 799 O O . VAL A 1 106 ? 18.142 -11.393 -12.337 1.00 71.00 106 VAL A O 1
ATOM 802 N N . ARG A 1 107 ? 17.538 -12.295 -10.377 1.00 73.06 107 ARG A N 1
ATOM 803 C CA . ARG A 1 107 ? 16.424 -13.078 -10.944 1.00 73.06 107 ARG A CA 1
ATOM 804 C C . ARG A 1 107 ? 15.360 -12.191 -11.590 1.00 73.06 107 ARG A C 1
ATOM 806 O O . ARG A 1 107 ? 14.871 -12.521 -12.667 1.00 73.06 107 ARG A O 1
ATOM 813 N N . HIS A 1 108 ? 14.989 -11.082 -10.950 1.00 76.12 108 HIS A N 1
ATOM 814 C CA . HIS A 1 108 ? 14.033 -10.143 -11.538 1.00 76.12 108 HIS A CA 1
ATOM 815 C C . HIS A 1 108 ? 14.588 -9.452 -12.784 1.00 76.12 108 HIS A C 1
ATOM 817 O O . HIS A 1 108 ? 13.838 -9.246 -13.733 1.00 76.12 108 HIS A O 1
ATOM 823 N N . ASP A 1 109 ? 15.872 -9.102 -12.789 1.00 77.38 109 ASP A N 1
ATOM 824 C CA . ASP A 1 109 ? 16.509 -8.424 -13.915 1.00 77.38 109 ASP A CA 1
ATOM 825 C C . ASP A 1 109 ? 16.594 -9.352 -15.134 1.00 77.38 109 ASP A C 1
ATOM 827 O O . ASP A 1 109 ? 16.192 -8.961 -16.228 1.00 77.38 109 ASP A O 1
ATOM 831 N N . LEU A 1 110 ? 16.958 -10.622 -14.934 1.00 73.00 110 LEU A N 1
ATOM 832 C CA . LEU A 1 110 ? 16.913 -11.637 -15.991 1.00 73.00 110 LEU A CA 1
ATOM 833 C C . LEU A 1 110 ? 15.487 -11.883 -16.507 1.00 73.00 110 LEU A C 1
ATOM 835 O O . LEU A 1 110 ? 15.287 -11.991 -17.712 1.00 73.00 110 LEU A O 1
ATOM 839 N N . ALA A 1 111 ? 14.483 -11.919 -15.625 1.00 78.81 111 ALA A N 1
ATOM 840 C CA . ALA A 1 111 ? 13.083 -12.075 -16.034 1.00 78.81 111 ALA A CA 1
ATOM 841 C C . ALA A 1 111 ? 12.564 -10.883 -16.860 1.00 78.81 111 ALA A C 1
ATOM 843 O O . ALA A 1 111 ? 11.655 -11.039 -17.672 1.00 78.81 111 ALA A O 1
ATOM 844 N N . CYS A 1 112 ? 13.136 -9.693 -16.667 1.00 82.75 112 CYS A N 1
ATOM 845 C CA . CYS A 1 112 ? 12.779 -8.497 -17.423 1.00 82.75 112 CYS A CA 1
ATOM 846 C C . CYS A 1 112 ? 13.428 -8.423 -18.814 1.00 82.75 112 CYS A C 1
ATOM 848 O O . CYS A 1 112 ? 12.976 -7.615 -19.628 1.00 82.75 112 CYS A O 1
ATOM 850 N N . LYS A 1 113 ? 14.440 -9.258 -19.107 1.00 77.31 113 LYS A N 1
ATOM 851 C CA . LYS A 1 113 ? 15.157 -9.278 -20.397 1.00 77.31 113 LYS A CA 1
ATOM 852 C C . LYS A 1 113 ? 14.219 -9.486 -21.592 1.00 77.31 113 LYS A C 1
ATOM 854 O O . LYS A 1 113 ? 14.458 -8.928 -22.658 1.00 77.31 113 LYS A O 1
ATOM 859 N N . GLU A 1 114 ? 13.134 -10.232 -21.390 1.00 82.31 114 GLU A N 1
ATOM 860 C CA . GLU A 1 114 ? 12.125 -10.538 -22.414 1.00 82.31 114 GLU A CA 1
ATOM 861 C C . GLU A 1 114 ? 11.214 -9.346 -22.756 1.00 82.31 114 GLU A C 1
ATOM 863 O O . GLU A 1 114 ? 10.538 -9.347 -23.786 1.00 82.31 114 GLU A O 1
ATOM 868 N N . TYR A 1 115 ? 11.173 -8.302 -21.920 1.00 89.56 115 TYR A N 1
ATOM 869 C CA . TYR A 1 115 ? 10.334 -7.143 -22.208 1.00 89.56 115 TYR A CA 1
ATOM 870 C C . TYR A 1 115 ? 10.921 -6.300 -23.347 1.00 89.56 115 TYR A C 1
ATOM 872 O O . TYR A 1 115 ? 12.124 -6.010 -23.360 1.00 89.56 115 TYR A O 1
ATOM 880 N N . PRO A 1 116 ? 10.080 -5.794 -24.266 1.00 90.81 116 PRO A N 1
ATOM 881 C CA . PRO A 1 116 ? 10.549 -5.033 -25.417 1.00 90.81 116 PRO A CA 1
ATOM 882 C C . PRO A 1 116 ? 11.259 -3.738 -24.997 1.00 90.81 116 PRO A C 1
ATOM 884 O O . PRO A 1 116 ? 10.954 -3.144 -23.960 1.00 90.81 116 PRO A O 1
ATOM 887 N N . THR A 1 117 ? 12.167 -3.239 -25.833 1.00 92.50 117 THR A N 1
ATOM 888 C CA . THR A 1 117 ? 12.789 -1.912 -25.678 1.00 92.50 117 THR A CA 1
ATOM 889 C C . THR A 1 117 ? 11.826 -0.821 -26.161 1.00 92.50 117 THR A C 1
ATOM 891 O O . THR A 1 117 ? 11.985 -0.260 -27.244 1.00 92.50 117 THR A O 1
ATOM 894 N N . SER A 1 118 ? 10.756 -0.596 -25.399 1.00 94.31 118 SER A N 1
ATOM 895 C CA . SER A 1 118 ? 9.693 0.379 -25.680 1.00 94.31 118 SER A CA 1
ATOM 896 C C . SER A 1 118 ? 9.103 0.933 -24.380 1.00 94.31 118 SER A C 1
ATOM 898 O O . SER A 1 118 ? 9.363 0.394 -23.304 1.00 94.31 118 SER A O 1
ATOM 900 N N . ASP A 1 119 ? 8.269 1.974 -24.458 1.00 94.50 119 ASP A N 1
ATOM 901 C CA . ASP A 1 119 ? 7.601 2.530 -23.268 1.00 94.50 119 ASP A CA 1
ATOM 902 C C . ASP A 1 119 ? 6.647 1.523 -22.613 1.00 94.50 119 ASP A C 1
ATOM 904 O O . ASP A 1 119 ? 6.556 1.466 -21.388 1.00 94.50 119 ASP A O 1
ATOM 908 N N . ILE A 1 120 ? 6.004 0.670 -23.419 1.00 95.62 120 ILE A N 1
ATOM 909 C CA . ILE A 1 120 ? 5.194 -0.458 -22.936 1.00 95.62 120 ILE A CA 1
ATOM 910 C C . ILE A 1 120 ? 6.080 -1.458 -22.186 1.00 95.62 120 ILE A C 1
ATOM 912 O O . ILE A 1 120 ? 5.733 -1.918 -21.105 1.00 95.62 120 ILE A O 1
ATOM 916 N N . GLY A 1 121 ? 7.265 -1.765 -22.713 1.00 94.94 121 GLY A N 1
ATOM 917 C CA . GLY A 1 121 ? 8.208 -2.629 -22.008 1.00 94.94 121 GLY A CA 1
ATOM 918 C C . GLY A 1 121 ? 8.717 -2.004 -20.708 1.00 94.94 121 GLY A C 1
ATOM 919 O O . GLY A 1 121 ? 8.907 -2.703 -19.717 1.00 94.94 121 GLY A O 1
ATOM 920 N N . ASN A 1 122 ? 8.911 -0.685 -20.665 1.00 95.75 122 ASN A N 1
ATOM 921 C CA . ASN A 1 122 ? 9.292 0.016 -19.438 1.00 95.75 122 ASN A CA 1
ATOM 922 C C . ASN A 1 122 ? 8.161 -0.000 -18.397 1.00 95.75 122 ASN A C 1
ATOM 924 O O . ASN A 1 122 ? 8.432 -0.182 -17.208 1.00 95.75 122 ASN A O 1
ATOM 928 N N . SER A 1 123 ? 6.900 0.121 -18.821 1.00 96.81 123 SER A N 1
ATOM 929 C CA . SER A 1 123 ? 5.756 0.003 -17.913 1.00 96.81 123 SER A CA 1
ATOM 930 C C . SER A 1 123 ? 5.601 -1.417 -17.366 1.00 96.81 123 SER A C 1
ATOM 932 O O . SER A 1 123 ? 5.365 -1.588 -16.171 1.00 96.81 123 SER A O 1
ATOM 934 N N . GLN A 1 124 ? 5.836 -2.437 -18.195 1.00 95.75 124 GLN A N 1
ATOM 935 C CA . GLN A 1 124 ? 5.861 -3.840 -17.778 1.00 95.75 124 GLN A CA 1
ATOM 936 C C . GLN A 1 124 ? 6.989 -4.120 -16.781 1.00 95.75 124 GLN A C 1
ATOM 938 O O . GLN A 1 124 ? 6.745 -4.744 -15.749 1.00 95.75 124 GLN A O 1
ATOM 943 N N . ARG A 1 125 ? 8.197 -3.589 -17.014 1.00 95.19 125 ARG A N 1
ATOM 944 C CA . ARG A 1 125 ? 9.313 -3.656 -16.053 1.00 95.19 125 ARG A CA 1
ATOM 945 C C . ARG A 1 125 ? 8.950 -3.013 -14.719 1.00 95.19 125 ARG A C 1
ATOM 947 O O . ARG A 1 125 ? 9.216 -3.592 -13.662 1.00 95.19 125 ARG A O 1
ATOM 954 N N . PHE A 1 126 ? 8.327 -1.833 -14.754 1.00 96.81 126 PHE A N 1
ATOM 955 C CA . PHE A 1 126 ? 7.886 -1.141 -13.545 1.00 96.81 126 PHE A CA 1
ATOM 956 C C . PHE A 1 126 ? 6.833 -1.952 -12.796 1.00 96.81 126 PHE A C 1
ATOM 958 O O . PHE A 1 126 ? 7.007 -2.230 -11.609 1.00 96.81 126 PHE A O 1
ATOM 965 N N . ALA A 1 127 ? 5.791 -2.405 -13.493 1.00 96.25 127 ALA A N 1
ATOM 966 C CA . ALA A 1 127 ? 4.751 -3.242 -12.921 1.00 96.25 127 ALA A CA 1
ATOM 967 C C . ALA A 1 127 ? 5.337 -4.521 -12.319 1.00 96.25 127 ALA A C 1
ATOM 969 O O . ALA A 1 127 ? 5.090 -4.830 -11.157 1.00 96.25 127 ALA A O 1
ATOM 970 N N . PHE A 1 128 ? 6.198 -5.222 -13.050 1.00 94.31 128 PHE A N 1
ATOM 971 C CA . PHE A 1 128 ? 6.806 -6.458 -12.587 1.00 94.31 128 PHE A CA 1
ATOM 972 C C . PHE A 1 128 ? 7.640 -6.252 -11.317 1.00 94.31 128 PHE A C 1
ATOM 974 O O . PHE A 1 128 ? 7.408 -6.948 -10.326 1.00 94.31 128 PHE A O 1
ATOM 981 N N . ARG A 1 129 ? 8.554 -5.272 -11.304 1.00 93.31 129 ARG A N 1
ATOM 982 C CA . ARG A 1 129 ? 9.445 -5.012 -10.159 1.00 93.31 129 ARG A CA 1
ATOM 983 C C . ARG A 1 129 ? 8.721 -4.368 -8.971 1.00 93.31 129 ARG A C 1
ATOM 985 O O . ARG A 1 129 ? 9.148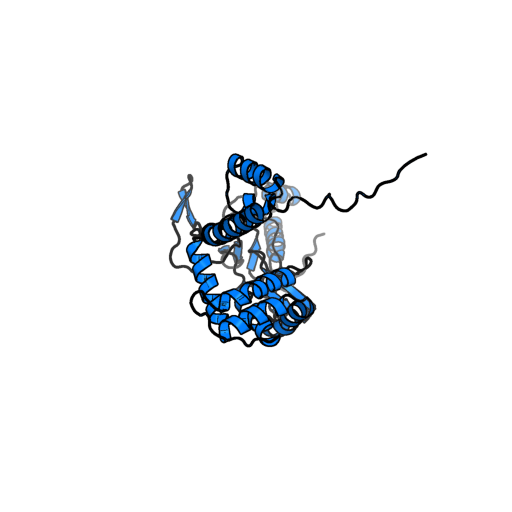 -4.553 -7.832 1.00 93.31 129 ARG A O 1
ATOM 992 N N . LYS A 1 130 ? 7.654 -3.592 -9.205 1.00 95.12 130 LYS A N 1
ATOM 993 C CA . LYS A 1 130 ? 6.997 -2.760 -8.178 1.00 95.12 130 LYS A CA 1
ATOM 994 C C . LYS A 1 130 ? 5.558 -3.172 -7.848 1.00 95.12 130 LYS A C 1
ATOM 996 O O . LYS A 1 130 ? 4.961 -2.560 -6.968 1.00 95.12 130 LYS A O 1
ATOM 1001 N N . ARG A 1 131 ? 5.028 -4.272 -8.404 1.00 92.00 131 ARG A N 1
ATOM 1002 C CA . ARG A 1 131 ? 3.689 -4.817 -8.068 1.00 92.00 131 ARG A CA 1
ATOM 1003 C C . ARG A 1 131 ? 3.460 -5.112 -6.588 1.00 92.00 131 ARG A C 1
ATOM 1005 O O . ARG A 1 131 ? 2.320 -5.252 -6.175 1.00 92.00 131 ARG A O 1
ATOM 1012 N N . GLY A 1 132 ? 4.506 -5.275 -5.786 1.00 92.44 132 GLY A N 1
ATOM 1013 C CA . GLY A 1 132 ? 4.366 -5.481 -4.344 1.00 92.44 132 GLY A CA 1
ATOM 1014 C C . GLY A 1 132 ? 4.350 -4.193 -3.522 1.00 92.44 132 GLY A C 1
ATOM 1015 O O . GLY A 1 132 ? 4.234 -4.288 -2.310 1.00 92.44 132 GLY A O 1
ATOM 1016 N N . ILE A 1 133 ? 4.556 -3.036 -4.154 1.00 96.19 133 ILE A N 1
ATOM 1017 C CA . ILE A 1 133 ? 4.918 -1.785 -3.473 1.00 96.19 133 ILE A CA 1
ATOM 1018 C C . ILE A 1 133 ? 4.171 -0.572 -4.033 1.00 96.19 133 ILE A C 1
ATOM 1020 O O . ILE A 1 133 ? 4.074 0.434 -3.344 1.00 96.19 133 ILE A O 1
ATOM 1024 N N . ALA A 1 134 ? 3.665 -0.649 -5.267 1.00 97.81 134 ALA A N 1
ATOM 1025 C CA . ALA A 1 134 ? 2.935 0.419 -5.934 1.00 97.81 134 ALA A CA 1
ATOM 1026 C C . ALA A 1 134 ? 1.600 -0.088 -6.502 1.00 97.81 134 ALA A C 1
ATOM 1028 O O . ALA A 1 134 ? 1.521 -1.164 -7.110 1.00 97.81 134 ALA A O 1
ATOM 1029 N N . ARG A 1 135 ? 0.557 0.719 -6.314 1.00 98.31 135 ARG A N 1
ATOM 1030 C CA . ARG A 1 135 ? -0.775 0.574 -6.908 1.00 98.31 135 ARG A CA 1
ATOM 1031 C C . ARG A 1 135 ? -1.250 1.925 -7.413 1.00 98.31 135 ARG A C 1
ATOM 1033 O O . ARG A 1 135 ? -0.914 2.943 -6.819 1.00 98.31 135 ARG A O 1
ATOM 1040 N N . TYR A 1 136 ? -2.035 1.949 -8.478 1.00 98.56 136 TYR A N 1
ATOM 1041 C CA . TYR A 1 136 ? -2.656 3.167 -8.976 1.00 98.56 136 TYR A CA 1
ATOM 1042 C C . TYR A 1 136 ? -4.167 3.092 -8.810 1.00 98.56 136 TYR A C 1
ATOM 1044 O O . TYR A 1 136 ? -4.803 2.162 -9.294 1.00 98.56 136 TYR A O 1
ATOM 1052 N N . CYS A 1 137 ? -4.753 4.082 -8.144 1.00 98.31 137 CYS A N 1
ATOM 1053 C CA . CYS A 1 137 ? -6.197 4.172 -8.004 1.00 98.31 137 CYS A CA 1
ATOM 1054 C C . CYS A 1 137 ? -6.741 5.238 -8.954 1.00 98.31 137 CYS A C 1
ATOM 1056 O O . CYS A 1 137 ? -6.551 6.435 -8.722 1.00 98.31 137 CYS A O 1
ATOM 1058 N N . HIS A 1 138 ? -7.457 4.814 -10.000 1.00 97.88 138 HIS A N 1
ATOM 1059 C CA . HIS A 1 138 ? -8.074 5.732 -10.964 1.00 97.88 138 HIS A CA 1
ATOM 1060 C C . HIS A 1 138 ? -9.144 6.622 -10.316 1.00 97.88 138 HIS A C 1
ATOM 1062 O O . HIS A 1 138 ? -9.214 7.809 -10.634 1.00 97.88 138 HIS A O 1
ATOM 1068 N N . GLY A 1 139 ? -9.918 6.087 -9.362 1.00 97.31 139 GLY A N 1
ATOM 1069 C CA . GLY A 1 139 ? -10.940 6.850 -8.634 1.00 97.31 139 GLY A CA 1
ATOM 1070 C C . GLY A 1 139 ? -10.361 8.024 -7.839 1.00 97.31 139 GLY A C 1
ATOM 1071 O O . GLY A 1 139 ? -10.960 9.093 -7.787 1.00 97.31 139 GLY A O 1
ATOM 1072 N N . TYR A 1 140 ? -9.152 7.862 -7.294 1.00 96.62 140 TYR A N 1
ATOM 1073 C CA . TYR A 1 140 ? -8.429 8.927 -6.591 1.00 96.62 140 TYR A CA 1
ATOM 1074 C C . TYR A 1 140 ? -7.394 9.656 -7.455 1.00 96.62 140 TYR A C 1
ATOM 1076 O O . TYR A 1 140 ? -6.773 10.601 -6.970 1.00 96.62 140 TYR A O 1
ATOM 1084 N N . ARG A 1 141 ? -7.187 9.220 -8.705 1.00 96.94 141 ARG A N 1
ATOM 1085 C CA . ARG A 1 141 ? -6.146 9.706 -9.629 1.00 96.94 141 ARG A CA 1
ATOM 1086 C C . ARG A 1 141 ? -4.762 9.787 -8.976 1.00 96.94 141 ARG A C 1
ATOM 1088 O O . ARG A 1 141 ? -4.017 10.740 -9.190 1.00 96.94 141 ARG A O 1
ATOM 1095 N N . SER A 1 142 ? -4.427 8.800 -8.150 1.00 97.75 142 SER A N 1
ATOM 1096 C CA . SER A 1 142 ? -3.243 8.844 -7.292 1.00 97.75 142 SER A CA 1
ATOM 1097 C C . SER A 1 142 ? -2.583 7.475 -7.180 1.00 97.75 142 SER A C 1
ATOM 1099 O O . SER A 1 142 ? -3.256 6.439 -7.162 1.00 97.75 142 SER A O 1
ATOM 1101 N N . TRP A 1 143 ? -1.254 7.485 -7.096 1.00 98.38 143 TRP A N 1
ATOM 1102 C CA . TRP A 1 143 ? -0.476 6.316 -6.711 1.00 98.38 143 TRP A CA 1
ATOM 1103 C C . TRP A 1 143 ? -0.604 6.079 -5.209 1.00 98.38 143 TRP A C 1
ATOM 1105 O O . TRP A 1 143 ? -0.613 7.017 -4.419 1.00 98.38 143 TRP A O 1
ATOM 1115 N N . PHE A 1 144 ? -0.653 4.814 -4.823 1.00 98.50 144 PHE A N 1
ATOM 1116 C CA . PHE A 1 144 ? -0.550 4.345 -3.455 1.00 98.50 144 PHE A CA 1
ATOM 1117 C C . PHE A 1 144 ? 0.726 3.524 -3.324 1.00 98.50 144 PHE A C 1
ATOM 1119 O O . PHE A 1 144 ? 0.972 2.616 -4.124 1.00 98.50 144 PHE A O 1
ATOM 1126 N N . ILE A 1 145 ? 1.535 3.855 -2.324 1.00 98.25 145 ILE A N 1
ATOM 1127 C CA . ILE A 1 145 ? 2.818 3.215 -2.056 1.00 98.25 145 ILE A CA 1
ATOM 1128 C C . ILE A 1 145 ? 2.752 2.513 -0.706 1.00 98.25 145 ILE A C 1
ATOM 1130 O O . ILE A 1 145 ? 2.314 3.096 0.286 1.00 98.25 145 ILE A O 1
ATOM 1134 N N . TRP A 1 146 ? 3.198 1.262 -0.680 1.00 97.88 146 TRP A N 1
ATOM 1135 C CA . TRP A 1 146 ? 3.355 0.499 0.551 1.00 97.88 146 TRP A CA 1
ATOM 1136 C C . TRP A 1 146 ? 4.547 1.032 1.353 1.00 97.88 146 TRP A C 1
ATOM 1138 O O . TRP A 1 146 ? 5.673 1.044 0.849 1.00 97.88 146 TRP A O 1
ATOM 1148 N N . ASP A 1 147 ? 4.311 1.454 2.595 1.00 93.81 147 ASP A N 1
ATOM 1149 C CA . ASP A 1 147 ? 5.345 1.999 3.491 1.00 93.81 147 ASP A CA 1
ATOM 1150 C C . ASP A 1 147 ? 5.958 0.955 4.445 1.00 93.81 147 ASP A C 1
ATOM 1152 O O . ASP A 1 147 ? 6.845 1.274 5.235 1.00 93.81 147 ASP A O 1
ATOM 1156 N N . GLY A 1 148 ? 5.515 -0.302 4.347 1.00 95.06 148 GLY A N 1
ATOM 1157 C CA . GLY A 1 148 ? 5.870 -1.381 5.270 1.00 95.06 148 GLY A CA 1
ATOM 1158 C C . GLY A 1 148 ? 4.724 -1.780 6.199 1.00 95.06 148 GLY A C 1
ATOM 1159 O O . GLY A 1 148 ? 4.734 -2.904 6.690 1.00 95.06 148 GLY A O 1
ATOM 1160 N N . LYS A 1 149 ? 3.737 -0.896 6.402 1.00 96.19 149 LYS A N 1
ATOM 1161 C CA . LYS A 1 149 ? 2.605 -1.106 7.320 1.00 96.19 149 LYS A CA 1
ATOM 1162 C C . LYS A 1 149 ? 1.247 -0.780 6.698 1.00 96.19 149 LYS A C 1
ATOM 1164 O O . LYS A 1 149 ? 0.239 -1.366 7.082 1.00 96.19 149 LYS A O 1
ATOM 1169 N N . ARG A 1 150 ? 1.193 0.159 5.751 1.00 97.38 150 ARG A N 1
ATOM 1170 C CA . ARG A 1 150 ? -0.029 0.591 5.059 1.00 97.38 150 ARG A CA 1
ATOM 1171 C C . ARG A 1 150 ? 0.243 1.072 3.635 1.00 97.38 150 ARG A C 1
ATOM 1173 O O . ARG A 1 150 ? 1.376 1.350 3.240 1.00 97.38 150 ARG A O 1
ATOM 1180 N N . TRP A 1 151 ? -0.833 1.232 2.873 1.00 98.25 151 TRP A N 1
ATOM 1181 C CA . TRP A 1 151 ? -0.840 1.890 1.571 1.00 98.25 151 TRP A CA 1
ATOM 1182 C C . TRP A 1 151 ? -1.130 3.385 1.726 1.00 98.25 151 TRP A C 1
ATOM 1184 O O . TRP A 1 151 ? -2.255 3.789 2.009 1.00 98.25 151 TRP A O 1
ATOM 1194 N N . GLY A 1 152 ? -0.116 4.224 1.520 1.00 97.44 152 GLY A N 1
ATOM 1195 C CA . GLY A 1 152 ? -0.247 5.680 1.578 1.00 97.44 152 GLY A CA 1
ATOM 1196 C C . GLY A 1 152 ? -0.349 6.307 0.191 1.00 97.44 152 GLY A C 1
ATOM 1197 O O . GLY A 1 152 ? 0.341 5.872 -0.730 1.00 97.44 152 GLY A O 1
ATOM 1198 N N . LYS A 1 153 ? -1.165 7.360 0.039 1.00 97.88 153 LYS A N 1
ATOM 1199 C CA . LYS A 1 153 ? -1.150 8.188 -1.178 1.00 97.88 153 LYS A CA 1
ATOM 1200 C C . LYS A 1 153 ? 0.249 8.757 -1.408 1.00 97.88 153 LYS A C 1
ATOM 1202 O O . LYS A 1 153 ? 0.891 9.246 -0.479 1.00 97.88 153 LYS A O 1
ATOM 1207 N N . ASP A 1 154 ? 0.696 8.731 -2.654 1.00 97.31 154 ASP A N 1
ATOM 1208 C CA . ASP A 1 154 ? 1.966 9.316 -3.053 1.00 97.31 154 ASP A CA 1
ATOM 1209 C C . ASP A 1 154 ? 1.842 10.839 -3.150 1.00 97.31 154 ASP A C 1
ATOM 1211 O O . ASP A 1 154 ? 1.316 11.375 -4.126 1.00 97.31 154 ASP A O 1
ATOM 1215 N N . LEU A 1 155 ? 2.321 11.531 -2.119 1.00 94.19 155 LEU A N 1
ATOM 1216 C CA . LEU A 1 155 ? 2.344 12.995 -2.054 1.00 94.19 155 LEU A CA 1
ATOM 1217 C C . LEU A 1 155 ? 3.724 13.583 -2.375 1.00 94.19 155 LEU A C 1
ATOM 1219 O O . LEU A 1 155 ? 3.854 14.793 -2.531 1.00 94.19 155 LEU A O 1
ATOM 1223 N N . THR A 1 156 ? 4.758 12.743 -2.452 1.00 93.62 156 THR A N 1
ATOM 1224 C CA . THR A 1 156 ? 6.161 13.172 -2.573 1.00 93.62 156 THR A CA 1
ATOM 1225 C C . THR A 1 156 ? 6.798 12.775 -3.902 1.00 93.62 156 THR A C 1
ATOM 1227 O O . THR A 1 156 ? 7.955 13.107 -4.149 1.00 93.62 156 THR A O 1
ATOM 1230 N N . GLY A 1 157 ? 6.064 12.078 -4.775 1.00 93.62 157 GLY A N 1
ATOM 1231 C CA . GLY A 1 157 ? 6.587 11.571 -6.043 1.00 93.62 157 GLY A CA 1
ATOM 1232 C C . GLY A 1 157 ? 7.411 10.296 -5.870 1.00 93.62 157 GLY A C 1
ATOM 1233 O O . GLY A 1 157 ? 8.310 10.013 -6.663 1.00 93.62 157 GLY A O 1
ATOM 1234 N N . ARG A 1 158 ? 7.126 9.494 -4.841 1.00 96.19 158 ARG A N 1
ATOM 1235 C CA . ARG A 1 158 ? 7.810 8.225 -4.583 1.00 96.19 158 ARG A CA 1
ATOM 1236 C C . ARG A 1 158 ? 7.637 7.233 -5.733 1.00 96.19 158 ARG A C 1
ATOM 1238 O O . ARG A 1 158 ? 8.566 6.481 -6.016 1.00 96.19 158 ARG A O 1
ATOM 1245 N N . SER A 1 159 ? 6.502 7.255 -6.426 1.00 96.69 159 SER A N 1
ATOM 1246 C CA . SER A 1 159 ? 6.279 6.499 -7.665 1.00 96.69 159 SER A CA 1
ATOM 1247 C C . SER A 1 159 ? 7.335 6.815 -8.734 1.00 96.69 159 SER A C 1
ATOM 1249 O O . SER A 1 159 ? 7.871 5.896 -9.354 1.00 96.69 159 SER A O 1
ATOM 1251 N N . ILE A 1 160 ? 7.720 8.088 -8.876 1.00 96.81 160 ILE A N 1
ATOM 1252 C CA . ILE A 1 160 ? 8.762 8.543 -9.807 1.00 96.81 160 ILE A CA 1
ATOM 1253 C C . ILE A 1 160 ? 10.132 8.002 -9.399 1.00 96.81 160 ILE A C 1
ATOM 1255 O O . ILE A 1 160 ? 10.857 7.470 -10.239 1.00 96.81 160 ILE A O 1
ATOM 1259 N N . GLU A 1 161 ? 10.479 8.059 -8.114 1.00 96.50 161 GLU A N 1
ATOM 1260 C CA . GLU A 1 161 ? 11.732 7.478 -7.612 1.00 96.50 161 GLU A CA 1
ATOM 1261 C C . GLU A 1 161 ? 11.801 5.959 -7.830 1.00 96.50 161 GLU A C 1
ATOM 1263 O O . GLU A 1 161 ? 12.841 5.420 -8.213 1.00 96.50 161 GLU A O 1
ATOM 1268 N N . LEU A 1 162 ? 10.678 5.256 -7.653 1.00 96.12 162 LEU A N 1
ATOM 1269 C CA . LEU A 1 162 ? 10.595 3.829 -7.956 1.00 96.12 162 LEU A CA 1
ATOM 1270 C C . LEU A 1 162 ? 10.769 3.551 -9.455 1.00 96.12 162 LEU A C 1
ATOM 1272 O O . LEU A 1 162 ? 11.394 2.550 -9.800 1.00 96.12 162 LEU A O 1
ATOM 1276 N N . ALA A 1 163 ? 10.252 4.413 -10.335 1.00 95.81 163 ALA A N 1
ATOM 1277 C CA . ALA A 1 163 ? 10.432 4.280 -11.779 1.00 95.81 163 ALA A CA 1
ATOM 1278 C C . ALA A 1 163 ? 11.886 4.519 -12.196 1.00 95.81 163 ALA A C 1
ATOM 1280 O O . ALA A 1 163 ? 12.432 3.735 -12.971 1.00 95.81 163 ALA A O 1
ATOM 1281 N N . LYS A 1 164 ? 12.549 5.527 -11.619 1.00 94.25 164 LYS A N 1
ATOM 1282 C CA . LYS A 1 164 ? 13.985 5.770 -11.824 1.00 94.25 164 LYS A CA 1
ATOM 1283 C C . LYS A 1 164 ? 14.826 4.551 -11.430 1.00 94.25 164 LYS A C 1
ATOM 1285 O O . LYS A 1 164 ? 15.665 4.124 -12.217 1.00 94.25 164 LYS A O 1
ATOM 1290 N N . ASP A 1 165 ? 14.563 3.943 -10.268 1.00 93.44 165 ASP A N 1
ATOM 1291 C CA . ASP A 1 165 ? 15.262 2.720 -9.828 1.00 93.44 165 ASP A CA 1
ATOM 1292 C C . ASP A 1 165 ? 15.057 1.546 -10.799 1.00 93.44 165 ASP A C 1
ATOM 1294 O O . ASP A 1 165 ? 15.982 0.775 -11.028 1.00 93.44 165 ASP A O 1
ATOM 1298 N N . VAL A 1 166 ? 13.873 1.417 -11.406 1.00 93.25 166 VAL A N 1
ATOM 1299 C CA . VAL A 1 166 ? 13.604 0.391 -12.429 1.00 93.25 166 VAL A CA 1
ATOM 1300 C C . VAL A 1 166 ? 14.377 0.667 -13.714 1.00 93.25 166 VAL A C 1
ATOM 1302 O O . VAL A 1 166 ? 14.919 -0.269 -14.295 1.00 93.25 166 VAL A O 1
ATOM 1305 N N . ILE A 1 167 ? 14.415 1.924 -14.155 1.00 92.94 167 ILE A N 1
ATOM 1306 C CA . ILE A 1 167 ? 15.023 2.337 -15.424 1.00 92.94 167 ILE A CA 1
ATOM 1307 C C . ILE A 1 167 ? 16.548 2.221 -15.384 1.00 92.94 167 ILE A C 1
ATOM 1309 O O . ILE A 1 167 ? 17.147 1.733 -16.340 1.00 92.94 167 ILE A O 1
ATOM 1313 N N . VAL A 1 168 ? 17.178 2.610 -14.272 1.00 89.88 168 VAL A N 1
ATOM 1314 C CA . VAL A 1 168 ? 18.635 2.476 -14.096 1.00 89.88 168 VAL A CA 1
ATOM 1315 C C . VAL A 1 168 ? 19.072 1.010 -14.191 1.00 89.88 168 VAL A C 1
ATOM 1317 O O . VAL A 1 168 ? 20.132 0.728 -14.739 1.00 89.88 168 VAL A O 1
ATOM 1320 N N . ARG A 1 169 ? 18.223 0.075 -13.749 1.00 88.75 169 ARG A N 1
ATOM 1321 C CA . ARG A 1 169 ? 18.496 -1.370 -13.787 1.00 88.75 169 ARG A CA 1
ATOM 1322 C C . ARG A 1 169 ? 18.234 -2.039 -15.134 1.00 88.75 169 ARG A C 1
ATOM 1324 O O . ARG A 1 169 ? 18.467 -3.233 -15.258 1.00 88.75 169 ARG A O 1
ATOM 1331 N N . ILE A 1 170 ? 17.763 -1.319 -16.157 1.00 88.94 170 ILE A N 1
ATOM 1332 C CA . ILE A 1 170 ? 17.537 -1.919 -17.486 1.00 88.94 170 ILE A CA 1
ATOM 1333 C C . ILE A 1 170 ? 18.846 -2.471 -18.068 1.00 88.94 170 ILE A C 1
ATOM 1335 O O . ILE A 1 170 ? 18.842 -3.521 -18.702 1.00 88.94 170 ILE A O 1
ATOM 1339 N N . GLY A 1 171 ? 19.975 -1.797 -17.825 1.00 83.00 171 GLY A N 1
ATOM 1340 C CA . GLY A 1 171 ? 21.286 -2.278 -18.271 1.00 83.00 171 GLY A CA 1
ATOM 1341 C C . GLY A 1 171 ? 21.712 -3.588 -17.600 1.00 83.00 171 GLY A C 1
ATOM 1342 O O . GLY A 1 171 ? 22.391 -4.398 -18.225 1.00 83.00 171 GLY A O 1
ATOM 1343 N N . ASP A 1 172 ? 21.260 -3.828 -16.367 1.00 83.69 172 ASP A N 1
ATOM 1344 C CA . ASP A 1 172 ? 21.581 -5.039 -15.603 1.00 83.69 172 ASP A CA 1
ATOM 1345 C C . ASP A 1 172 ? 20.844 -6.277 -16.153 1.00 83.69 172 ASP A C 1
ATOM 1347 O O . ASP A 1 172 ? 21.281 -7.409 -15.947 1.00 83.69 172 ASP A O 1
ATOM 1351 N N . GLU A 1 173 ? 19.766 -6.079 -16.926 1.00 83.75 173 GLU A N 1
ATOM 1352 C CA . GLU A 1 173 ? 18.987 -7.149 -17.577 1.00 83.75 173 GLU A CA 1
ATOM 1353 C C . GLU A 1 173 ? 19.791 -7.896 -18.651 1.00 83.75 173 GLU A C 1
ATOM 1355 O O . GLU A 1 173 ? 19.477 -9.039 -18.986 1.00 83.75 173 GLU A O 1
ATOM 1360 N N . ALA A 1 174 ? 20.852 -7.276 -19.183 1.00 72.62 174 ALA A N 1
ATOM 1361 C CA . ALA A 1 174 ? 21.764 -7.925 -20.121 1.00 72.62 174 ALA A CA 1
ATOM 1362 C C . ALA A 1 174 ? 22.563 -9.073 -19.467 1.00 72.62 174 ALA A C 1
ATOM 1364 O O . ALA A 1 174 ? 23.008 -9.985 -20.168 1.00 72.62 174 ALA A O 1
ATOM 1365 N N . GLY A 1 175 ? 22.692 -9.069 -18.133 1.00 67.62 175 GLY A N 1
ATOM 1366 C CA . GLY A 1 175 ? 23.506 -10.022 -17.383 1.00 67.62 175 GLY A CA 1
ATOM 1367 C C . GLY A 1 175 ? 25.014 -9.817 -17.580 1.00 67.62 175 GLY A C 1
ATOM 1368 O O . GLY A 1 175 ? 25.465 -8.993 -18.370 1.00 67.62 175 GLY A O 1
ATOM 1369 N N . SER A 1 176 ? 25.824 -10.578 -16.841 1.00 58.41 176 SER A N 1
ATOM 1370 C CA . SER A 1 176 ? 27.290 -10.429 -16.835 1.00 58.41 176 SER A CA 1
ATOM 1371 C C . SER A 1 176 ? 28.015 -11.127 -17.994 1.00 58.41 176 SER A C 1
ATOM 1373 O O . SER A 1 176 ? 29.237 -11.035 -18.065 1.00 58.41 176 SER A O 1
ATOM 1375 N N . GLN A 1 177 ? 27.313 -11.879 -18.850 1.00 53.94 177 GLN A N 1
ATOM 1376 C CA . GLN A 1 177 ? 27.946 -12.904 -19.696 1.00 53.94 177 GLN A CA 1
ATOM 1377 C C . GLN A 1 177 ? 27.848 -12.717 -21.214 1.00 53.94 177 GLN A C 1
ATOM 1379 O O . GLN A 1 177 ? 28.401 -13.542 -21.931 1.00 53.94 177 GLN A O 1
ATOM 1384 N N . GLU A 1 178 ? 27.253 -11.649 -21.749 1.00 53.03 178 GLU A N 1
ATOM 1385 C CA . GLU A 1 178 ? 27.177 -11.504 -23.209 1.00 53.03 178 GLU A CA 1
ATOM 1386 C C . GLU A 1 178 ? 27.542 -10.101 -23.694 1.00 53.03 178 GLU A C 1
ATOM 1388 O O . GLU A 1 178 ? 26.743 -9.170 -23.637 1.00 53.03 178 GLU A O 1
ATOM 1393 N N . PHE A 1 179 ? 28.731 -9.973 -24.290 1.00 56.12 179 PHE A N 1
ATOM 1394 C CA . PHE A 1 179 ? 28.960 -8.975 -25.336 1.00 56.12 179 PHE A CA 1
ATOM 1395 C C . PHE A 1 179 ? 28.195 -9.431 -26.590 1.00 56.12 179 PHE A C 1
ATOM 1397 O O . PHE A 1 179 ? 28.759 -10.034 -27.499 1.00 56.12 179 PHE A O 1
ATOM 1404 N N . SER A 1 180 ? 26.881 -9.206 -26.602 1.00 70.06 180 SER A N 1
ATOM 1405 C CA . SER A 1 180 ? 26.010 -9.465 -27.751 1.00 70.06 180 SER A CA 1
ATOM 1406 C C . SER A 1 180 ? 25.366 -8.174 -28.250 1.00 70.06 180 SER A C 1
ATOM 1408 O O . SER A 1 180 ? 25.177 -7.215 -27.495 1.00 70.06 180 SER A O 1
ATOM 1410 N N . ASP A 1 181 ? 24.949 -8.155 -29.517 1.00 75.50 181 ASP A N 1
ATOM 1411 C CA . ASP A 1 181 ? 24.173 -7.042 -30.083 1.00 75.50 181 ASP A CA 1
ATOM 1412 C C . ASP A 1 181 ? 22.883 -6.777 -29.286 1.00 75.50 181 ASP A C 1
ATOM 1414 O O . ASP A 1 181 ? 22.384 -5.651 -29.220 1.00 75.50 181 ASP A O 1
ATOM 1418 N N . ALA A 1 182 ? 22.328 -7.805 -28.636 1.00 74.69 182 ALA A N 1
ATOM 1419 C CA . ALA A 1 182 ? 21.190 -7.664 -27.736 1.00 74.69 182 ALA A CA 1
ATOM 1420 C C . ALA A 1 182 ? 21.549 -6.873 -26.466 1.00 74.69 182 ALA A C 1
ATOM 1422 O O . ALA A 1 182 ? 20.808 -5.956 -26.106 1.00 74.69 182 ALA A O 1
ATOM 1423 N N . ALA A 1 183 ? 22.695 -7.157 -25.841 1.00 79.25 183 ALA A N 1
ATOM 1424 C CA . ALA A 1 183 ? 23.184 -6.401 -24.690 1.00 79.25 183 ALA A CA 1
ATOM 1425 C C . ALA A 1 183 ? 23.471 -4.936 -25.056 1.00 79.25 183 ALA A C 1
ATOM 1427 O O . ALA A 1 183 ? 23.016 -4.025 -24.365 1.00 79.25 183 ALA A O 1
ATOM 1428 N N . ALA A 1 184 ? 24.128 -4.683 -26.194 1.00 81.81 184 ALA A N 1
ATOM 1429 C CA . ALA A 1 184 ? 24.383 -3.323 -26.676 1.00 81.81 184 ALA A CA 1
ATOM 1430 C C . ALA A 1 184 ? 23.082 -2.529 -26.914 1.00 81.81 184 ALA A C 1
ATOM 1432 O O . ALA A 1 184 ? 22.983 -1.354 -26.542 1.00 81.81 184 ALA A O 1
ATOM 1433 N N . ARG A 1 185 ? 22.048 -3.173 -27.482 1.00 83.38 185 ARG A N 1
ATOM 1434 C CA . ARG A 1 185 ? 20.710 -2.573 -27.635 1.00 83.38 185 ARG A CA 1
ATOM 1435 C C . ARG A 1 185 ? 20.062 -2.254 -26.289 1.00 83.38 185 ARG A C 1
ATOM 1437 O O . ARG A 1 185 ? 19.493 -1.171 -26.157 1.00 83.38 185 ARG A O 1
ATOM 1444 N N . LEU A 1 186 ? 20.174 -3.142 -25.299 1.00 84.94 186 LEU A N 1
ATOM 1445 C CA . LEU A 1 186 ? 19.654 -2.913 -23.948 1.00 84.94 186 LEU A CA 1
ATOM 1446 C C . LEU A 1 186 ? 20.360 -1.750 -23.248 1.00 84.94 186 LEU A C 1
ATOM 1448 O O . LEU A 1 186 ? 19.676 -0.885 -22.711 1.00 84.94 186 LEU A O 1
ATOM 1452 N N . TYR A 1 187 ? 21.690 -1.652 -23.316 1.00 85.81 187 TYR A N 1
ATOM 1453 C CA . TYR A 1 187 ? 22.422 -0.515 -22.741 1.00 85.81 187 TYR A CA 1
ATOM 1454 C C . TYR A 1 187 ? 22.035 0.814 -23.396 1.00 85.81 187 TYR A C 1
ATOM 1456 O O . TYR A 1 187 ? 21.770 1.800 -22.703 1.00 85.81 187 TYR A O 1
ATOM 1464 N N . LYS A 1 188 ? 21.928 0.839 -24.731 1.00 88.62 188 LYS A N 1
ATOM 1465 C CA . LYS A 1 188 ? 21.448 2.021 -25.459 1.00 88.62 188 LYS A CA 1
ATOM 1466 C C . LYS A 1 188 ? 20.018 2.387 -25.050 1.00 88.62 188 LYS A C 1
ATOM 1468 O O . LYS A 1 188 ? 19.715 3.566 -24.861 1.00 88.62 188 LYS A O 1
ATOM 1473 N N . TRP A 1 189 ? 19.146 1.391 -24.890 1.00 91.94 189 TRP A N 1
ATOM 1474 C CA . TRP A 1 189 ? 17.772 1.595 -24.437 1.00 91.94 189 TRP A CA 1
ATOM 1475 C C . TRP A 1 189 ? 17.698 2.091 -22.990 1.00 91.94 189 TRP A C 1
ATOM 1477 O O . TRP A 1 189 ? 16.913 2.994 -22.699 1.00 91.94 189 TRP A O 1
ATOM 1487 N N . ALA A 1 190 ? 18.536 1.563 -22.098 1.00 90.19 190 ALA A N 1
ATOM 1488 C CA . ALA A 1 190 ? 18.635 1.996 -20.710 1.00 90.19 190 ALA A CA 1
ATOM 1489 C C . ALA A 1 190 ? 19.022 3.478 -20.627 1.00 90.19 190 ALA A C 1
ATOM 1491 O O . ALA A 1 190 ? 18.359 4.241 -19.928 1.00 90.19 190 ALA A O 1
ATOM 1492 N N . ALA A 1 191 ? 20.027 3.907 -21.398 1.00 89.88 191 ALA A N 1
ATOM 1493 C CA . ALA A 1 191 ? 20.432 5.310 -21.471 1.00 89.88 191 ALA A CA 1
ATOM 1494 C C . ALA A 1 191 ? 19.300 6.211 -22.000 1.00 89.88 191 ALA A C 1
ATOM 1496 O O . ALA A 1 191 ? 18.985 7.234 -21.394 1.00 89.88 191 ALA A O 1
ATOM 1497 N N . ALA A 1 192 ? 18.630 5.810 -23.086 1.00 92.19 192 ALA A N 1
ATOM 1498 C CA . ALA A 1 192 ? 17.508 6.567 -23.646 1.00 92.19 192 ALA A CA 1
ATOM 1499 C C . ALA A 1 192 ? 16.297 6.644 -22.693 1.00 92.19 192 ALA A C 1
ATOM 1501 O O . ALA A 1 192 ? 15.601 7.660 -22.651 1.00 92.19 192 ALA A O 1
ATOM 1502 N N . SER A 1 193 ? 16.053 5.589 -21.910 1.00 93.62 193 SER A N 1
ATOM 1503 C CA . SER A 1 193 ? 14.920 5.490 -20.981 1.00 93.62 193 SER A CA 1
ATOM 1504 C C . SER A 1 193 ? 15.043 6.409 -19.764 1.00 93.62 193 SER A C 1
ATOM 1506 O O . SER A 1 193 ? 14.041 6.670 -19.106 1.00 93.62 193 SER A O 1
ATOM 1508 N N . GLN A 1 194 ? 16.236 6.937 -19.471 1.00 93.44 194 GLN A N 1
ATOM 1509 C CA . GLN A 1 194 ? 16.450 7.882 -18.367 1.00 93.44 194 GLN A CA 1
ATOM 1510 C C . GLN A 1 194 ? 15.905 9.290 -18.657 1.00 93.44 194 GLN A C 1
ATOM 1512 O O . GLN A 1 194 ? 15.791 10.108 -17.744 1.00 93.44 194 GLN A O 1
ATOM 1517 N N . ALA A 1 195 ? 15.536 9.589 -19.907 1.00 95.44 195 ALA A N 1
ATOM 1518 C CA . ALA A 1 195 ? 14.904 10.855 -20.249 1.00 95.44 195 ALA A CA 1
ATOM 1519 C C . ALA A 1 195 ? 13.511 10.968 -19.607 1.00 95.44 195 ALA A C 1
ATOM 1521 O O . ALA A 1 195 ? 12.703 10.041 -19.690 1.00 95.44 195 ALA A O 1
ATOM 1522 N N . ARG A 1 196 ? 13.188 12.138 -19.037 1.00 95.81 196 ARG A N 1
ATOM 1523 C CA . ARG A 1 196 ? 11.903 12.395 -18.359 1.00 95.81 196 ARG A CA 1
ATOM 1524 C C . ARG A 1 196 ? 10.669 11.891 -19.130 1.00 95.81 196 ARG A C 1
ATOM 1526 O O . ARG A 1 196 ? 9.883 11.178 -18.514 1.00 95.81 196 ARG A O 1
ATOM 1533 N N . PRO A 1 197 ? 10.493 12.162 -20.442 1.00 97.38 197 PRO A N 1
ATOM 1534 C CA . PRO A 1 197 ? 9.309 11.692 -21.166 1.00 97.38 197 PRO A CA 1
ATOM 1535 C C . PRO A 1 197 ? 9.124 10.169 -21.129 1.00 97.38 197 PRO A C 1
ATOM 1537 O O . PRO A 1 197 ? 7.996 9.690 -21.127 1.00 97.38 197 PRO A O 1
ATOM 1540 N N . ARG A 1 198 ? 10.220 9.402 -21.065 1.00 95.94 198 ARG A N 1
ATOM 1541 C CA . ARG A 1 198 ? 10.201 7.934 -20.992 1.00 95.94 198 ARG A CA 1
ATOM 1542 C C . ARG A 1 198 ? 9.845 7.441 -19.591 1.00 95.94 198 ARG A C 1
ATOM 1544 O O . ARG A 1 198 ? 9.091 6.480 -19.464 1.00 95.94 198 ARG A O 1
ATOM 1551 N N . VAL A 1 199 ? 10.340 8.117 -18.552 1.00 96.50 199 VAL A N 1
ATOM 1552 C CA . VAL A 1 199 ? 9.949 7.861 -17.154 1.00 96.50 199 VAL A CA 1
ATOM 1553 C C . VAL A 1 199 ? 8.449 8.108 -16.978 1.00 96.50 199 VAL A C 1
ATOM 1555 O O . VAL A 1 199 ? 7.734 7.249 -16.461 1.00 96.50 199 VAL A O 1
ATOM 1558 N N . ASP A 1 200 ? 7.970 9.252 -17.469 1.00 97.31 200 ASP A N 1
ATOM 1559 C CA . ASP A 1 200 ? 6.567 9.657 -17.384 1.00 97.31 200 ASP A CA 1
ATOM 1560 C C . ASP A 1 200 ? 5.668 8.683 -18.170 1.00 97.31 200 ASP A C 1
ATOM 1562 O O . ASP A 1 200 ? 4.648 8.228 -17.649 1.00 97.31 200 ASP A O 1
ATOM 1566 N N . ALA A 1 201 ? 6.072 8.284 -19.385 1.00 97.62 201 ALA A N 1
ATOM 1567 C CA . ALA A 1 201 ? 5.347 7.302 -20.194 1.00 97.62 201 ALA A CA 1
ATOM 1568 C C . ALA A 1 201 ? 5.276 5.920 -19.524 1.00 97.62 201 ALA A C 1
ATOM 1570 O O . ALA A 1 201 ? 4.210 5.304 -19.500 1.00 97.62 201 ALA A O 1
ATOM 1571 N N . ALA A 1 202 ? 6.381 5.445 -18.938 1.00 96.44 202 ALA A N 1
ATOM 1572 C CA . ALA A 1 202 ? 6.420 4.166 -18.232 1.00 96.44 202 ALA A CA 1
ATOM 1573 C C . ALA A 1 202 ? 5.460 4.150 -17.034 1.00 96.44 202 ALA A C 1
ATOM 1575 O O . ALA A 1 202 ? 4.712 3.188 -16.857 1.00 96.44 202 ALA A O 1
ATOM 1576 N N . LEU A 1 203 ? 5.439 5.228 -16.242 1.00 97.56 203 LEU A N 1
ATOM 1577 C CA . LEU A 1 203 ? 4.496 5.380 -15.135 1.00 97.56 203 LEU A CA 1
ATOM 1578 C C . LEU A 1 203 ? 3.056 5.453 -15.627 1.00 97.56 203 LEU A C 1
ATOM 1580 O O . LEU A 1 203 ? 2.205 4.743 -15.101 1.00 97.56 203 LEU A O 1
ATOM 1584 N N . TYR A 1 204 ? 2.778 6.282 -16.633 1.00 98.12 204 TYR A N 1
ATOM 1585 C CA . TYR A 1 204 ? 1.433 6.447 -17.174 1.00 98.12 204 TYR A CA 1
ATOM 1586 C C . TYR A 1 204 ? 0.852 5.117 -17.666 1.00 98.12 204 TYR A C 1
ATOM 1588 O O . TYR A 1 204 ? -0.245 4.731 -17.269 1.00 98.12 204 TYR A O 1
ATOM 1596 N N . LEU A 1 205 ? 1.617 4.367 -18.461 1.00 98.00 205 LEU A N 1
ATOM 1597 C CA . LEU A 1 205 ? 1.183 3.077 -18.998 1.00 98.00 205 LEU A CA 1
ATOM 1598 C C . LEU A 1 205 ? 1.091 1.985 -17.921 1.00 98.00 205 LEU A C 1
ATOM 1600 O O . LEU A 1 205 ? 0.334 1.034 -18.087 1.00 98.00 205 LEU A O 1
ATOM 1604 N N . ALA A 1 206 ? 1.833 2.099 -16.815 1.00 97.81 206 ALA A N 1
ATOM 1605 C CA . ALA A 1 206 ? 1.762 1.132 -15.721 1.00 97.81 206 ALA A CA 1
ATOM 1606 C C . ALA A 1 206 ? 0.504 1.289 -14.851 1.00 97.81 206 ALA A C 1
ATOM 1608 O O . ALA A 1 206 ? 0.193 0.378 -14.083 1.00 97.81 206 ALA A O 1
ATOM 1609 N N . GLN A 1 207 ? -0.221 2.409 -14.961 1.00 98.06 207 GLN A N 1
ATOM 1610 C CA . GLN A 1 207 ? -1.431 2.671 -14.174 1.00 98.06 207 GLN A CA 1
ATOM 1611 C C . GLN A 1 207 ? -2.487 1.578 -14.360 1.00 98.06 207 GLN A C 1
ATOM 1613 O O . GLN A 1 207 ? -3.049 1.109 -13.376 1.00 98.06 207 GLN A O 1
ATOM 1618 N N . SER A 1 208 ? -2.702 1.125 -15.599 1.00 96.56 208 SER A N 1
ATOM 1619 C CA . SER A 1 208 ? -3.684 0.079 -15.909 1.00 96.56 208 SER A CA 1
ATOM 1620 C C . SER A 1 208 ? -3.258 -1.307 -15.420 1.00 96.56 208 SER A C 1
ATOM 1622 O O . SER A 1 208 ? -4.104 -2.118 -15.059 1.00 96.56 208 SER A O 1
ATOM 1624 N N . VAL A 1 209 ? -1.951 -1.582 -15.372 1.00 95.75 209 VAL A N 1
ATOM 1625 C CA . VAL A 1 209 ? -1.406 -2.876 -14.925 1.00 95.75 209 VAL A CA 1
ATOM 1626 C C . VAL A 1 209 ? -1.388 -2.977 -13.399 1.00 95.75 209 VAL A C 1
ATOM 1628 O O . VAL A 1 209 ? -1.584 -4.051 -12.839 1.00 95.75 209 VAL A O 1
ATOM 1631 N N . LEU A 1 210 ? -1.145 -1.857 -12.715 1.00 97.44 210 LEU A N 1
ATOM 1632 C CA . LEU A 1 210 ? -1.097 -1.765 -11.254 1.00 97.44 210 LEU A CA 1
ATOM 1633 C C . LEU A 1 210 ? -2.378 -1.166 -10.662 1.00 97.44 210 LEU A C 1
ATOM 1635 O O . LEU A 1 210 ? -2.335 -0.609 -9.563 1.00 97.44 210 LEU A O 1
ATOM 1639 N N . ALA A 1 211 ? -3.495 -1.260 -11.380 1.00 97.88 211 ALA A N 1
ATOM 1640 C CA . ALA A 1 211 ? -4.757 -0.673 -10.965 1.00 97.88 211 ALA A CA 1
ATOM 1641 C C . ALA A 1 211 ? -5.277 -1.281 -9.647 1.00 97.88 211 ALA A C 1
ATOM 1643 O O . ALA A 1 211 ? -5.118 -2.473 -9.384 1.00 97.88 211 ALA A O 1
ATOM 1644 N N . ILE A 1 212 ? -5.908 -0.443 -8.826 1.00 98.06 212 ILE A N 1
ATOM 1645 C CA . ILE A 1 212 ? -6.723 -0.828 -7.669 1.00 98.06 212 ILE A CA 1
ATOM 1646 C C . ILE A 1 212 ? -7.973 0.050 -7.624 1.00 98.06 212 ILE A C 1
ATOM 1648 O O . ILE A 1 212 ? -7.908 1.240 -7.953 1.00 98.06 212 ILE A O 1
ATOM 1652 N N . GLU A 1 213 ? -9.112 -0.508 -7.227 1.00 97.69 213 GLU A N 1
ATOM 1653 C CA . GLU A 1 213 ? -10.342 0.265 -7.093 1.00 97.69 213 GLU A CA 1
ATOM 1654 C C . GLU A 1 213 ? -10.468 0.854 -5.678 1.00 97.69 213 GLU A C 1
ATOM 1656 O O . GLU A 1 213 ? -9.977 0.271 -4.711 1.00 97.69 213 GLU A O 1
ATOM 1661 N N . PRO A 1 214 ? -11.155 2.002 -5.501 1.00 97.25 214 PRO A N 1
ATOM 1662 C CA . PRO A 1 214 ? -11.415 2.555 -4.171 1.00 97.25 214 PRO A CA 1
ATOM 1663 C C . PRO A 1 214 ? -12.067 1.571 -3.194 1.00 97.25 214 PRO A C 1
ATOM 1665 O O . PRO A 1 214 ? -11.796 1.660 -2.006 1.00 97.25 214 PRO A O 1
ATOM 1668 N N . LYS A 1 215 ? -12.896 0.643 -3.690 1.00 96.12 215 LYS A N 1
ATOM 1669 C CA . LYS A 1 215 ? -13.585 -0.376 -2.882 1.00 96.12 215 LYS A CA 1
ATOM 1670 C C . LYS A 1 215 ? -12.664 -1.480 -2.349 1.00 96.12 215 LYS A C 1
ATOM 1672 O O . LYS A 1 215 ? -13.059 -2.178 -1.427 1.00 96.12 215 LYS A O 1
ATOM 1677 N N . ASP A 1 216 ? -11.486 -1.663 -2.951 1.00 96.31 216 ASP A N 1
ATOM 1678 C CA . ASP A 1 216 ? -10.513 -2.677 -2.522 1.00 96.31 216 ASP A CA 1
ATOM 1679 C C . ASP A 1 216 ? -9.612 -2.139 -1.401 1.00 96.31 216 ASP A C 1
ATOM 1681 O O . ASP A 1 216 ? -9.062 -2.903 -0.609 1.00 96.31 216 ASP A O 1
ATOM 1685 N N . LEU A 1 217 ? -9.449 -0.813 -1.347 1.00 96.75 217 LEU A N 1
ATOM 1686 C CA . LEU A 1 217 ? -8.713 -0.118 -0.298 1.00 96.75 217 LEU A CA 1
ATOM 1687 C C . LEU A 1 217 ? -9.552 -0.107 0.977 1.00 96.75 217 LEU A C 1
ATOM 1689 O O . LEU A 1 217 ? -10.713 0.294 0.946 1.00 96.75 217 LEU A O 1
ATOM 1693 N N . ASP A 1 218 ? -8.949 -0.531 2.088 1.00 95.50 218 ASP A N 1
ATOM 1694 C CA . ASP A 1 218 ? -9.655 -0.728 3.354 1.00 95.50 218 ASP A CA 1
ATOM 1695 C C . ASP A 1 218 ? -10.910 -1.611 3.177 1.00 95.50 218 ASP A C 1
ATOM 1697 O O . ASP A 1 218 ? -11.956 -1.299 3.707 1.00 95.50 218 ASP A O 1
ATOM 1701 N N . ALA A 1 219 ? -10.877 -2.700 2.401 1.00 94.06 219 ALA A N 1
ATOM 1702 C CA . ALA A 1 219 ? -12.071 -3.543 2.192 1.00 94.06 219 ALA A CA 1
ATOM 1703 C C . ALA A 1 219 ? -12.369 -4.514 3.356 1.00 94.06 219 ALA A C 1
ATOM 1705 O O . ALA A 1 219 ? -13.383 -5.216 3.367 1.00 94.06 219 ALA A O 1
ATOM 1706 N N . ARG A 1 220 ? -11.442 -4.639 4.309 1.00 92.75 220 ARG A N 1
ATOM 1707 C CA . ARG A 1 220 ? -11.456 -5.667 5.354 1.00 92.75 220 ARG A CA 1
ATOM 1708 C C . ARG A 1 220 ? -12.025 -5.098 6.655 1.00 92.75 220 ARG A C 1
ATOM 1710 O O . ARG A 1 220 ? -11.273 -4.668 7.521 1.00 92.75 220 ARG A O 1
ATOM 1717 N N . ALA A 1 221 ? -13.346 -5.189 6.807 1.00 90.31 221 ALA A N 1
ATOM 1718 C CA . ALA A 1 221 ? -14.101 -4.532 7.882 1.00 90.31 221 ALA A CA 1
ATOM 1719 C C . ALA A 1 221 ? -13.652 -4.848 9.322 1.00 90.31 221 ALA A C 1
ATOM 1721 O O . ALA A 1 221 ? -13.882 -4.045 10.224 1.00 90.31 221 ALA A O 1
ATOM 1722 N N . TYR A 1 222 ? -13.024 -6.007 9.535 1.00 92.50 222 TYR A N 1
ATOM 1723 C CA . TYR A 1 222 ? -12.598 -6.489 10.851 1.00 92.50 222 TYR A CA 1
ATOM 1724 C C . TYR A 1 222 ? -11.082 -6.427 11.066 1.00 92.50 222 TYR A C 1
ATOM 1726 O O . TYR A 1 222 ? -10.579 -7.039 12.005 1.00 92.50 222 TYR A O 1
ATOM 1734 N N . LEU A 1 223 ? -10.341 -5.739 10.193 1.00 95.38 223 LEU A N 1
ATOM 1735 C CA . LEU A 1 223 ? -8.904 -5.543 10.361 1.00 95.38 223 LEU A CA 1
ATOM 1736 C C . LEU A 1 223 ? -8.615 -4.121 10.831 1.00 95.38 223 LEU A C 1
ATOM 1738 O O . LEU A 1 223 ? -8.877 -3.149 10.126 1.00 95.38 223 LEU A O 1
ATOM 1742 N N . LEU A 1 224 ? -8.004 -4.011 12.008 1.00 95.56 224 LEU A N 1
ATOM 1743 C CA . LEU A 1 224 ? -7.515 -2.752 12.549 1.00 95.56 224 LEU A CA 1
ATOM 1744 C C . LEU A 1 224 ? -5.997 -2.693 12.406 1.00 95.56 224 LEU A C 1
ATOM 1746 O O . LEU A 1 224 ? -5.262 -3.478 13.003 1.00 95.56 224 LEU A O 1
ATOM 1750 N N . ASN A 1 225 ? -5.512 -1.742 11.618 1.00 97.19 225 ASN A N 1
ATOM 1751 C CA . ASN A 1 225 ? -4.082 -1.575 11.413 1.00 97.19 225 ASN A CA 1
ATOM 1752 C C . ASN A 1 225 ? -3.447 -0.735 12.530 1.00 97.19 225 ASN A C 1
ATOM 1754 O O . ASN A 1 225 ? -3.920 0.366 12.824 1.00 97.19 225 ASN A O 1
ATOM 1758 N N . LEU A 1 226 ? -2.348 -1.215 13.104 1.00 97.00 226 LEU A N 1
ATOM 1759 C CA . LEU A 1 226 ? -1.668 -0.641 14.268 1.00 97.00 226 LEU A CA 1
ATOM 1760 C C . LEU A 1 226 ? -0.156 -0.547 14.018 1.00 97.00 226 LEU A C 1
ATOM 1762 O O . LEU A 1 226 ? 0.356 -1.216 13.132 1.00 97.00 226 LEU A O 1
ATOM 1766 N N . PRO A 1 227 ? 0.630 0.233 14.776 1.00 97.31 227 PRO A N 1
ATOM 1767 C CA . PRO A 1 227 ? 2.064 0.363 14.528 1.00 97.31 227 PRO A CA 1
ATOM 1768 C C . PRO A 1 227 ? 2.848 -0.951 14.654 1.00 97.31 227 PRO A C 1
ATOM 1770 O O . PRO A 1 227 ? 3.914 -1.059 14.046 1.00 97.31 227 PRO A O 1
ATOM 1773 N N . ASN A 1 228 ? 2.348 -1.924 15.416 1.00 96.00 228 ASN A N 1
ATOM 1774 C CA . ASN A 1 228 ? 2.995 -3.210 15.666 1.00 96.00 228 ASN A CA 1
ATOM 1775 C C . ASN A 1 228 ? 2.348 -4.402 14.936 1.00 96.00 228 ASN A C 1
ATOM 1777 O O . ASN A 1 228 ? 2.759 -5.534 15.174 1.00 96.00 228 ASN A O 1
ATOM 1781 N N . GLY A 1 229 ? 1.369 -4.171 14.057 1.00 96.94 229 GLY A N 1
ATOM 1782 C CA . GLY A 1 229 ? 0.731 -5.233 13.280 1.00 96.94 229 GLY A CA 1
ATOM 1783 C C . GLY A 1 229 ? -0.696 -4.902 12.859 1.00 96.94 229 GLY A C 1
ATOM 1784 O O . GLY A 1 229 ? -1.177 -3.780 13.009 1.00 96.94 229 GLY A O 1
ATOM 1785 N N . THR A 1 230 ? -1.389 -5.899 12.331 1.00 97.44 230 THR A N 1
ATOM 1786 C CA . THR A 1 230 ? -2.799 -5.805 11.957 1.00 97.44 230 THR A CA 1
ATOM 1787 C C . THR A 1 230 ? -3.610 -6.703 12.884 1.00 97.44 230 THR A C 1
ATOM 1789 O O . THR A 1 230 ? -3.418 -7.916 12.912 1.00 97.44 230 THR A O 1
ATOM 1792 N N . LEU A 1 231 ? -4.492 -6.100 13.677 1.00 96.31 231 LEU A N 1
ATOM 1793 C CA . LEU A 1 231 ? -5.347 -6.795 14.631 1.00 96.31 231 LEU A CA 1
ATOM 1794 C C . LEU A 1 231 ? -6.619 -7.280 13.932 1.00 96.31 231 LEU A C 1
ATOM 1796 O O . LEU A 1 231 ? -7.345 -6.480 13.338 1.00 96.31 231 LEU A O 1
ATOM 1800 N N . ASN A 1 232 ? -6.908 -8.574 14.036 1.00 95.06 232 ASN A N 1
ATOM 1801 C CA . ASN A 1 232 ? -8.210 -9.119 13.676 1.00 95.06 232 ASN A CA 1
ATOM 1802 C C . ASN A 1 232 ? -9.188 -8.890 14.836 1.00 95.06 232 ASN A C 1
ATOM 1804 O O . ASN A 1 232 ? -8.994 -9.425 15.922 1.00 95.06 232 ASN A O 1
ATOM 1808 N N . LEU A 1 233 ? -10.239 -8.104 14.612 1.00 92.75 233 LEU A N 1
ATOM 1809 C CA . LEU A 1 233 ? -11.212 -7.734 15.645 1.00 92.75 233 LEU A CA 1
ATOM 1810 C C . LEU A 1 233 ? -12.145 -8.885 16.056 1.00 92.75 233 LEU A C 1
ATOM 1812 O O . LEU A 1 233 ? -12.791 -8.787 17.092 1.00 92.75 233 LEU A O 1
ATOM 1816 N N . ILE A 1 234 ? -12.223 -9.964 15.268 1.00 90.88 234 ILE A N 1
ATOM 1817 C CA . ILE A 1 234 ? -13.022 -11.152 15.599 1.00 90.88 234 ILE A CA 1
ATOM 1818 C C . ILE A 1 234 ? -12.206 -12.116 16.461 1.00 90.88 234 ILE A C 1
ATOM 1820 O O . ILE A 1 234 ? -12.677 -12.543 17.512 1.00 90.88 234 ILE A O 1
ATOM 1824 N N . SER A 1 235 ? -10.995 -12.481 16.022 1.00 93.00 235 SER A N 1
ATOM 1825 C CA . SER A 1 235 ? -10.146 -13.420 16.774 1.00 93.00 235 SER A CA 1
ATOM 1826 C C . SER A 1 235 ? -9.343 -12.752 17.892 1.00 93.00 235 SER A C 1
ATOM 1828 O O . SER A 1 235 ? -8.824 -13.445 18.762 1.00 93.00 235 SER A O 1
ATOM 1830 N N . CYS A 1 236 ? -9.244 -11.419 17.884 1.00 91.25 236 CYS A N 1
ATOM 1831 C CA . CYS A 1 236 ? -8.358 -10.629 18.744 1.00 91.25 236 CYS A CA 1
ATOM 1832 C C . CYS A 1 236 ? -6.871 -10.995 18.594 1.00 91.25 236 CYS A C 1
ATOM 1834 O O . CYS A 1 236 ? -6.070 -10.768 19.503 1.00 91.25 236 CYS A O 1
ATOM 1836 N N . GLU A 1 237 ? -6.485 -11.537 17.437 1.00 94.44 237 GLU A N 1
ATOM 1837 C CA . GLU A 1 237 ? -5.105 -11.910 17.136 1.00 94.44 237 GLU A CA 1
ATOM 1838 C C . GLU A 1 237 ? -4.383 -10.792 16.386 1.00 94.44 237 GLU A C 1
ATOM 1840 O O . GLU A 1 237 ? -4.888 -10.234 15.405 1.00 94.44 237 GLU A O 1
ATOM 1845 N N . LEU A 1 238 ? -3.173 -10.478 16.850 1.00 96.00 238 LEU A N 1
ATOM 1846 C CA . LEU A 1 238 ? -2.278 -9.541 16.187 1.00 96.00 238 LEU A CA 1
ATOM 1847 C C . LEU A 1 238 ? -1.438 -10.290 15.148 1.00 96.00 238 LEU A C 1
ATOM 1849 O O . LEU A 1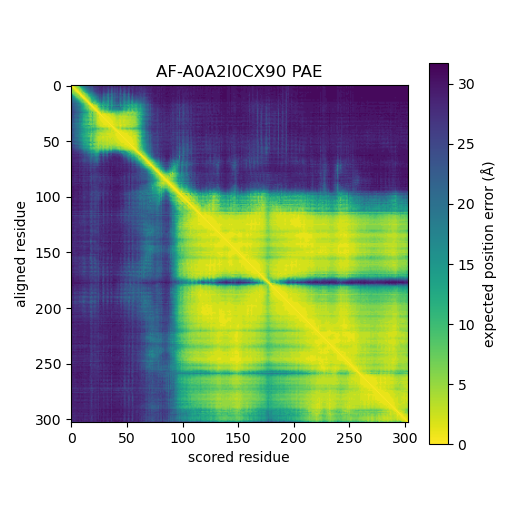 238 ? -0.673 -11.189 15.494 1.00 96.00 238 LEU A O 1
ATOM 1853 N N . MET A 1 239 ? -1.570 -9.896 13.887 1.00 96.12 239 MET A N 1
ATOM 1854 C CA . MET A 1 239 ? -0.859 -10.482 12.752 1.00 96.12 239 MET A CA 1
ATOM 1855 C C . MET A 1 239 ? 0.193 -9.514 12.207 1.00 96.12 239 MET A C 1
ATOM 1857 O O . MET A 1 239 ? 0.117 -8.300 12.419 1.00 96.12 239 MET A O 1
ATOM 1861 N N . GLU A 1 240 ? 1.161 -10.036 11.456 1.00 96.56 240 GLU A N 1
ATOM 1862 C CA . GLU A 1 240 ? 2.071 -9.189 10.687 1.00 96.56 240 GLU A CA 1
ATOM 1863 C C . GLU A 1 240 ? 1.317 -8.376 9.626 1.00 96.56 240 GLU A C 1
ATOM 1865 O O . GLU A 1 240 ? 0.293 -8.797 9.086 1.00 96.56 240 GLU A O 1
ATOM 1870 N N . HIS A 1 241 ? 1.859 -7.206 9.287 1.00 96.94 241 HIS A N 1
ATOM 1871 C CA . HIS A 1 241 ? 1.298 -6.375 8.231 1.00 96.94 241 HIS A CA 1
ATOM 1872 C C . HIS A 1 241 ? 1.319 -7.084 6.880 1.00 96.94 241 HIS A C 1
ATOM 1874 O O . HIS A 1 241 ? 2.384 -7.378 6.329 1.00 96.94 241 HIS A O 1
ATOM 1880 N N . ASN A 1 242 ? 0.143 -7.247 6.282 1.00 95.88 242 ASN A N 1
ATOM 1881 C CA . ASN A 1 242 ? 0.020 -7.829 4.961 1.00 95.88 242 ASN A CA 1
ATOM 1882 C C . ASN A 1 242 ? -0.413 -6.781 3.929 1.00 95.88 242 ASN A C 1
ATOM 1884 O O . ASN A 1 242 ? -1.516 -6.241 3.946 1.00 95.88 242 ASN A O 1
ATOM 1888 N N . LYS A 1 243 ? 0.452 -6.539 2.941 1.00 96.19 243 LYS A N 1
ATOM 1889 C CA . LYS A 1 243 ? 0.164 -5.646 1.806 1.00 96.19 243 LYS A CA 1
ATOM 1890 C C . LYS A 1 243 ? -1.077 -6.053 1.000 1.00 96.19 243 LYS A C 1
ATOM 1892 O O . LYS A 1 243 ? -1.617 -5.210 0.290 1.00 96.19 243 LYS A O 1
ATOM 1897 N N . LEU A 1 244 ? -1.496 -7.320 1.064 1.00 96.31 244 LEU A N 1
ATOM 1898 C CA . LEU A 1 244 ? -2.690 -7.826 0.381 1.00 96.31 244 LEU A CA 1
ATOM 1899 C C . LEU A 1 244 ? -3.997 -7.446 1.094 1.00 96.31 244 LEU A C 1
ATOM 1901 O O . LEU A 1 244 ? -5.061 -7.619 0.504 1.00 96.31 244 LEU A O 1
ATOM 1905 N N . AS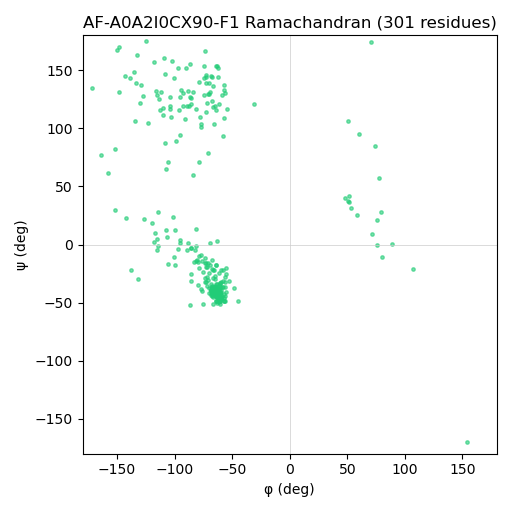P A 1 245 ? -3.925 -6.892 2.308 1.00 96.00 245 ASP A N 1
ATOM 1906 C CA . ASP A 1 245 ? -5.096 -6.371 3.025 1.00 96.00 245 ASP A CA 1
ATOM 1907 C C . ASP A 1 245 ? -5.491 -4.966 2.558 1.00 96.00 245 ASP A C 1
ATOM 1909 O O . ASP A 1 245 ? -6.585 -4.499 2.858 1.00 96.00 245 ASP A O 1
ATOM 1913 N N . TYR A 1 246 ? -4.604 -4.292 1.815 1.00 97.44 246 TYR A N 1
ATOM 1914 C CA . TYR A 1 246 ? -4.838 -2.975 1.216 1.00 97.44 246 TYR A CA 1
ATOM 1915 C C . TYR A 1 246 ? -5.318 -1.888 2.200 1.00 97.44 246 TYR A C 1
ATOM 1917 O O . TYR A 1 246 ? -6.016 -0.951 1.815 1.00 97.44 246 TYR A O 1
ATOM 1925 N N . LEU A 1 247 ? -4.888 -1.980 3.463 1.00 97.50 247 LEU A N 1
ATOM 1926 C CA . LEU A 1 247 ? -5.201 -1.005 4.511 1.00 97.50 247 LEU A CA 1
ATOM 1927 C C . LEU A 1 247 ? -4.450 0.311 4.268 1.00 97.50 247 LEU A C 1
ATOM 1929 O O . LEU A 1 247 ? -3.232 0.313 4.070 1.00 97.50 247 LEU A O 1
ATOM 1933 N N . THR A 1 248 ? -5.164 1.436 4.293 1.00 97.19 248 THR A N 1
ATOM 1934 C CA . THR A 1 248 ? -4.621 2.791 4.077 1.00 97.19 248 THR A CA 1
ATOM 1935 C C . THR A 1 248 ? -4.511 3.602 5.364 1.00 97.19 248 THR A C 1
ATOM 1937 O O . THR A 1 248 ? -3.780 4.599 5.440 1.00 97.19 248 THR A O 1
ATOM 1940 N N . LYS A 1 249 ? -5.211 3.168 6.411 1.00 95.00 249 LYS A N 1
ATOM 1941 C CA . LYS A 1 249 ? -5.203 3.798 7.732 1.00 95.00 249 LYS A CA 1
ATOM 1942 C C . LYS A 1 249 ? -4.330 3.006 8.699 1.00 95.00 249 LYS A C 1
ATOM 1944 O O . LYS A 1 249 ? -4.020 1.842 8.469 1.00 95.00 249 LYS A O 1
ATOM 1949 N N . ILE A 1 250 ? -3.879 3.680 9.751 1.00 96.12 250 ILE A N 1
ATOM 1950 C CA . ILE A 1 250 ? -3.153 3.084 10.874 1.00 96.12 250 ILE A CA 1
ATOM 1951 C C . ILE A 1 250 ? -3.499 3.886 12.127 1.00 96.12 250 ILE A C 1
ATOM 1953 O O . ILE A 1 250 ? -3.490 5.120 12.079 1.00 96.12 250 ILE A O 1
ATOM 1957 N N . ALA A 1 251 ? -3.857 3.210 13.215 1.00 94.69 25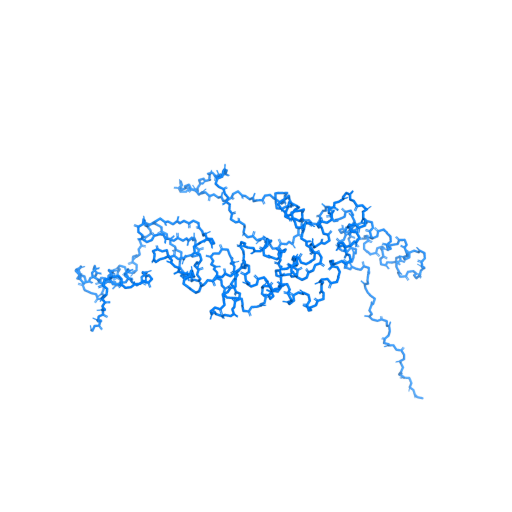1 ALA A N 1
ATOM 1958 C CA . ALA A 1 251 ? -4.074 3.877 14.492 1.00 94.69 251 ALA A CA 1
ATOM 1959 C C . ALA A 1 251 ? -2.725 4.267 15.118 1.00 94.69 251 ALA A C 1
ATOM 1961 O O . ALA A 1 251 ? -1.698 3.640 14.867 1.00 94.69 251 ALA A O 1
ATOM 1962 N N . GLY A 1 252 ? -2.719 5.311 15.947 1.00 94.69 252 GLY A N 1
ATOM 1963 C CA . GLY A 1 252 ? -1.500 5.842 16.570 1.00 94.69 252 GLY A CA 1
ATOM 1964 C C . GLY A 1 252 ? -1.020 5.088 17.814 1.00 94.69 252 GLY A C 1
ATOM 1965 O O . GLY A 1 252 ? -0.209 5.634 18.554 1.00 94.69 252 GLY A O 1
ATOM 1966 N N . VAL A 1 253 ? -1.539 3.887 18.083 1.00 92.69 253 VAL A N 1
ATOM 1967 C CA . VAL A 1 253 ? -1.297 3.137 19.324 1.00 92.69 253 VAL A CA 1
ATOM 1968 C C . VAL A 1 253 ? -0.969 1.680 19.026 1.00 92.69 253 VAL A C 1
ATOM 1970 O O . VAL A 1 253 ? -1.582 1.076 18.152 1.00 92.69 253 VAL A O 1
ATOM 1973 N N . GLU A 1 254 ? -0.001 1.118 19.743 1.00 94.94 254 GLU A N 1
ATOM 1974 C CA . GLU A 1 254 ? 0.344 -0.304 19.666 1.00 94.94 254 GLU A CA 1
ATOM 1975 C C . GLU A 1 254 ? -0.638 -1.147 20.478 1.00 94.94 254 GLU A C 1
ATOM 1977 O O . GLU A 1 254 ? -1.016 -0.776 21.590 1.00 94.94 254 GLU A O 1
ATOM 1982 N N . PHE A 1 255 ? -1.024 -2.306 19.946 1.00 93.00 255 PHE A N 1
ATOM 1983 C CA . PHE A 1 255 ? -1.834 -3.257 20.703 1.00 93.00 255 PHE A CA 1
ATOM 1984 C C . PHE A 1 255 ? -0.950 -4.168 21.536 1.00 93.00 255 PHE A C 1
ATOM 1986 O O . PHE A 1 255 ? -0.048 -4.823 21.014 1.00 93.00 255 PHE A O 1
ATOM 1993 N N . LYS A 1 256 ? -1.239 -4.231 22.831 1.00 92.00 256 LYS A N 1
ATOM 1994 C CA . LYS A 1 256 ? -0.511 -5.058 23.783 1.00 92.00 256 LYS A CA 1
ATOM 1995 C C . LYS A 1 256 ? -1.485 -6.010 24.473 1.00 92.00 256 LYS A C 1
ATOM 1997 O O . LYS A 1 256 ? -2.262 -5.569 25.324 1.00 92.00 256 LYS A O 1
ATOM 2002 N N . PRO A 1 257 ? -1.481 -7.298 24.093 1.00 88.19 257 PRO A N 1
ATOM 2003 C CA . PRO A 1 257 ? -2.384 -8.280 24.673 1.00 88.19 257 PRO A CA 1
ATOM 2004 C C . PRO A 1 257 ? -2.234 -8.341 26.196 1.00 88.19 257 PRO A C 1
ATOM 2006 O O . PRO A 1 257 ? -1.125 -8.449 26.713 1.00 88.19 257 PRO A O 1
ATOM 2009 N N . GLY A 1 258 ? -3.354 -8.279 26.913 1.00 85.75 258 GLY A N 1
ATOM 2010 C CA . GLY A 1 258 ? -3.382 -8.433 28.368 1.00 85.75 258 GLY A CA 1
ATOM 2011 C C . GLY A 1 258 ? -2.895 -7.229 29.182 1.00 85.75 258 GLY A C 1
ATOM 2012 O O . GLY A 1 258 ? -2.943 -7.301 30.410 1.00 85.75 258 GLY A O 1
ATOM 2013 N N . GLU A 1 259 ? -2.471 -6.118 28.562 1.00 89.69 259 GLU A N 1
ATOM 2014 C CA . GLU A 1 259 ? -2.197 -4.901 29.332 1.00 89.69 259 GLU A CA 1
ATOM 2015 C C . GLU A 1 259 ? -3.499 -4.334 29.910 1.00 89.69 259 GLU A C 1
ATOM 2017 O O . GLU A 1 259 ? -4.459 -4.024 29.200 1.00 89.69 259 GLU A O 1
ATOM 2022 N N . ALA A 1 260 ? -3.523 -4.180 31.234 1.00 85.81 260 ALA A N 1
ATOM 2023 C CA . ALA A 1 260 ? -4.597 -3.475 31.906 1.00 85.81 260 ALA A CA 1
ATOM 2024 C C . ALA A 1 260 ? -4.536 -1.982 31.556 1.00 85.81 260 ALA A C 1
ATOM 2026 O O . ALA A 1 260 ? -3.462 -1.390 31.460 1.00 85.81 260 ALA A O 1
ATOM 2027 N N . CYS A 1 261 ? -5.699 -1.347 31.445 1.00 91.19 261 CYS A N 1
ATOM 2028 C CA . CYS A 1 261 ? -5.835 0.088 31.210 1.00 91.19 261 CYS A CA 1
ATOM 2029 C C . CYS A 1 261 ? -6.331 0.802 32.489 1.00 91.19 261 CYS A C 1
ATOM 2031 O O . CYS A 1 261 ? -7.442 1.329 32.517 1.00 91.19 261 CYS A O 1
ATOM 2033 N N . PRO A 1 262 ? -5.547 0.824 33.590 1.00 94.94 262 PRO A N 1
ATOM 2034 C CA . PRO A 1 262 ? -6.036 1.231 34.908 1.00 94.94 262 PRO A CA 1
ATOM 2035 C C . PRO A 1 262 ? -6.529 2.677 34.943 1.00 94.94 262 PRO A C 1
ATOM 2037 O O . PRO A 1 262 ? -7.556 2.940 35.558 1.00 94.94 262 PRO A O 1
ATOM 2040 N N . LEU A 1 263 ? -5.854 3.600 34.250 1.00 95.75 263 LEU A N 1
ATOM 2041 C CA . LEU A 1 263 ? -6.292 4.995 34.172 1.00 95.75 263 LEU A CA 1
ATOM 2042 C C . LEU A 1 263 ? -7.649 5.121 33.465 1.00 95.75 263 LEU A C 1
ATOM 2044 O O . LEU A 1 263 ? -8.514 5.859 33.924 1.00 95.75 263 LEU A O 1
ATOM 2048 N N . TRP A 1 264 ? -7.852 4.364 32.384 1.00 94.50 264 TRP A N 1
ATOM 2049 C CA . TRP A 1 264 ? -9.123 4.324 31.664 1.00 94.50 264 TRP A CA 1
ATOM 2050 C C . TRP A 1 264 ? -10.242 3.756 32.538 1.00 94.50 264 TRP A C 1
ATOM 2052 O O . TRP A 1 264 ? -11.287 4.381 32.687 1.00 94.50 264 TRP A O 1
ATOM 2062 N N . LEU A 1 265 ? -9.997 2.618 33.192 1.00 95.00 265 LEU A N 1
ATOM 2063 C CA . LEU A 1 265 ? -10.969 1.991 34.088 1.00 95.00 265 LEU A CA 1
ATOM 2064 C C . LEU A 1 265 ? -11.302 2.883 35.293 1.00 95.00 265 LEU A C 1
ATOM 2066 O O . LEU A 1 265 ? -12.463 2.973 35.683 1.00 95.00 265 LEU A O 1
ATOM 2070 N N . GLN A 1 266 ? -10.316 3.564 35.881 1.00 97.00 266 GLN A N 1
ATOM 2071 C CA . GLN A 1 266 ? -10.543 4.533 36.958 1.00 97.00 266 GLN A CA 1
ATOM 2072 C C . GLN A 1 266 ? -11.370 5.724 36.474 1.00 97.00 266 GLN A C 1
ATOM 2074 O O . GLN A 1 266 ? -12.290 6.145 37.170 1.00 97.00 266 GLN A O 1
ATOM 2079 N N . HIS A 1 267 ? -11.079 6.235 35.276 1.00 96.94 267 HIS A N 1
ATOM 2080 C CA . HIS A 1 267 ? -11.832 7.335 34.690 1.00 96.94 267 HIS A CA 1
ATOM 2081 C C . HIS A 1 267 ? -13.296 6.952 34.443 1.00 96.94 267 HIS A C 1
ATOM 2083 O O . HIS A 1 267 ? -14.181 7.695 34.850 1.00 96.94 267 HIS A O 1
ATOM 2089 N N . LEU A 1 268 ? -13.557 5.769 33.879 1.00 96.12 268 LEU A N 1
ATOM 2090 C CA . LEU A 1 268 ? -14.915 5.250 33.682 1.00 96.12 268 LEU A CA 1
ATOM 2091 C C . LEU A 1 268 ? -15.676 5.101 35.006 1.00 96.12 268 LEU A C 1
ATOM 2093 O O . LEU A 1 268 ? -16.814 5.550 35.113 1.00 96.12 268 LEU A O 1
ATOM 2097 N N . ASN A 1 269 ? -15.036 4.534 36.034 1.00 97.06 269 ASN A N 1
ATOM 2098 C CA . ASN A 1 269 ? -15.645 4.431 37.363 1.00 97.06 269 ASN A CA 1
ATOM 2099 C C . ASN A 1 269 ? -15.958 5.808 37.966 1.00 97.06 269 ASN A C 1
ATOM 2101 O O . ASN A 1 269 ? -16.990 5.962 38.610 1.00 97.06 269 ASN A O 1
ATOM 2105 N N . LEU A 1 270 ? -15.088 6.800 37.758 1.00 97.12 270 LEU A N 1
ATOM 2106 C CA . LEU A 1 270 ? -15.291 8.158 38.254 1.00 97.12 270 LEU A CA 1
ATOM 2107 C C . LEU A 1 270 ? -16.475 8.847 37.562 1.00 97.12 270 LEU A C 1
ATOM 2109 O O . LEU A 1 270 ? -17.343 9.380 38.247 1.00 97.12 270 LEU A O 1
ATOM 2113 N N . ILE A 1 271 ? -16.515 8.849 36.225 1.00 95.88 271 ILE A N 1
ATOM 2114 C CA . ILE A 1 271 ? -17.523 9.608 35.463 1.00 95.88 271 ILE A CA 1
ATOM 2115 C C . ILE A 1 271 ? -18.915 8.975 35.530 1.00 95.88 271 ILE A C 1
ATOM 2117 O O . ILE A 1 271 ? -19.907 9.695 35.545 1.00 95.88 271 ILE A O 1
ATOM 2121 N N . PHE A 1 272 ? -18.989 7.645 35.616 1.00 95.81 272 PHE A N 1
ATOM 2122 C CA . PHE A 1 272 ? -20.248 6.906 35.705 1.00 95.81 272 PHE A CA 1
ATOM 2123 C C . PHE A 1 272 ? -20.591 6.495 37.143 1.00 95.81 272 PHE A C 1
ATOM 2125 O O . PHE A 1 272 ? -21.477 5.675 37.354 1.00 95.81 272 PHE A O 1
ATOM 2132 N N . ASN A 1 273 ? -19.898 7.051 38.147 1.00 96.38 273 ASN A N 1
ATOM 2133 C CA . ASN A 1 273 ? -20.135 6.796 39.574 1.00 96.38 273 ASN A CA 1
ATOM 2134 C C . ASN A 1 273 ? -20.200 5.294 39.940 1.00 96.38 273 ASN A C 1
ATOM 2136 O O . ASN A 1 273 ? -21.002 4.867 40.768 1.00 96.38 273 ASN A O 1
ATOM 2140 N N . GLY A 1 274 ? -19.362 4.482 39.290 1.00 96.12 274 GLY A N 1
ATOM 2141 C CA . GLY A 1 274 ? -19.304 3.032 39.479 1.00 96.12 274 GLY A CA 1
ATOM 2142 C C . GLY A 1 274 ? -20.485 2.238 38.906 1.00 96.12 274 GLY A C 1
ATOM 2143 O O . GLY A 1 274 ? -20.568 1.039 39.179 1.00 96.12 274 GLY A O 1
ATOM 2144 N N . ASP A 1 275 ? -21.375 2.857 38.122 1.00 97.25 275 ASP A N 1
ATOM 2145 C CA . ASP A 1 275 ? -22.473 2.168 37.438 1.00 97.25 275 ASP A CA 1
ATOM 2146 C C . ASP A 1 275 ? -21.923 1.201 36.381 1.00 97.25 275 ASP A C 1
ATOM 2148 O O . ASP A 1 275 ? -21.460 1.596 35.310 1.00 97.25 275 ASP A O 1
ATOM 2152 N N . ARG A 1 276 ? -21.945 -0.094 36.710 1.00 96.44 276 ARG A N 1
ATOM 2153 C CA . ARG A 1 276 ? -21.380 -1.148 35.862 1.00 96.44 276 ARG A CA 1
ATOM 2154 C C . ARG A 1 276 ? -22.139 -1.328 34.557 1.00 96.44 276 ARG A C 1
ATOM 2156 O O . ARG A 1 276 ? -21.495 -1.538 33.539 1.00 96.44 276 ARG A O 1
ATOM 2163 N N . GLU A 1 277 ? -23.462 -1.216 34.578 1.00 95.62 277 GLU A N 1
ATOM 2164 C CA . GLU A 1 277 ? -24.278 -1.406 33.379 1.00 95.62 277 GLU A CA 1
ATOM 2165 C C . GLU A 1 277 ? -23.994 -0.294 32.363 1.00 95.62 277 GLU A C 1
ATOM 2167 O O . GLU A 1 277 ? -23.761 -0.564 31.183 1.00 95.62 277 GLU A O 1
ATOM 2172 N N . LEU A 1 278 ? -23.901 0.952 32.839 1.00 93.81 278 LEU A N 1
ATOM 2173 C CA . LEU A 1 278 ? -23.574 2.096 31.993 1.00 93.81 278 LEU A CA 1
ATOM 2174 C C . LEU A 1 278 ? -22.126 2.059 31.484 1.00 93.81 278 LEU A C 1
ATOM 2176 O O . LEU A 1 278 ? -21.876 2.374 30.319 1.00 93.81 278 LEU A O 1
ATOM 2180 N N . ILE A 1 279 ? -21.172 1.648 32.328 1.00 95.50 279 ILE A N 1
ATOM 2181 C CA . ILE A 1 279 ? -19.767 1.473 31.933 1.00 95.50 279 ILE A CA 1
ATOM 2182 C C . ILE A 1 279 ? -19.641 0.420 30.829 1.00 95.50 279 ILE A C 1
ATOM 2184 O O . ILE A 1 279 ? -18.990 0.686 29.818 1.00 95.50 279 ILE A O 1
ATOM 2188 N N . ASP A 1 280 ? -20.261 -0.748 31.004 1.00 94.50 280 ASP A N 1
ATOM 2189 C CA . ASP A 1 280 ? -20.178 -1.848 30.043 1.00 94.50 280 ASP A CA 1
ATOM 2190 C C . ASP A 1 280 ? -20.837 -1.456 28.712 1.00 94.50 280 ASP A C 1
ATOM 2192 O O . ASP A 1 280 ? -20.248 -1.656 27.646 1.00 94.50 280 ASP A O 1
ATOM 2196 N N . ALA A 1 281 ? -22.006 -0.805 28.758 1.00 91.88 281 ALA A N 1
ATOM 2197 C CA . ALA A 1 281 ? -22.665 -0.267 27.570 1.00 91.88 281 ALA A CA 1
ATOM 2198 C C . ALA A 1 281 ? -21.785 0.770 26.854 1.00 91.88 281 ALA A C 1
ATOM 2200 O O . ALA A 1 281 ? -21.585 0.689 25.643 1.00 91.88 281 ALA A O 1
ATOM 2201 N N . PHE A 1 282 ? -21.190 1.715 27.587 1.00 93.50 282 PHE A N 1
ATOM 2202 C CA . PHE A 1 282 ? -20.303 2.720 27.002 1.00 93.50 282 PHE A CA 1
ATOM 2203 C C . PHE A 1 282 ? -19.045 2.095 26.380 1.00 93.50 282 PHE A C 1
ATOM 2205 O O . PHE A 1 282 ? -18.620 2.495 25.297 1.00 93.50 282 PHE A O 1
ATOM 2212 N N . GLN A 1 283 ? -18.457 1.079 27.015 1.00 93.38 283 GLN A N 1
ATOM 2213 C CA . GLN A 1 283 ? -17.327 0.347 26.442 1.00 93.38 283 GLN A CA 1
ATOM 2214 C C . GLN A 1 283 ? -17.709 -0.392 25.155 1.00 93.38 283 GLN A C 1
ATOM 2216 O O . GLN A 1 283 ? -16.917 -0.389 24.212 1.00 93.38 283 GLN A O 1
ATOM 2221 N N . GLN A 1 284 ? -18.917 -0.960 25.073 1.00 90.62 284 GLN A N 1
ATOM 2222 C CA . GLN A 1 284 ? -19.440 -1.525 23.825 1.00 90.62 284 GLN A CA 1
ATOM 2223 C C . GLN A 1 284 ? -19.576 -0.453 22.739 1.00 90.62 284 GLN A C 1
ATOM 2225 O O . GLN A 1 284 ? -19.131 -0.686 21.616 1.00 90.62 284 GLN A O 1
ATOM 2230 N N . VAL A 1 285 ? -20.095 0.739 23.070 1.00 91.75 285 VAL A N 1
ATOM 2231 C CA . VAL A 1 285 ? -20.159 1.879 22.136 1.00 91.75 285 VAL A CA 1
ATOM 2232 C C . VAL A 1 285 ? -18.774 2.229 21.598 1.00 91.75 285 VAL A C 1
ATOM 2234 O O . VAL A 1 285 ? -18.593 2.351 20.388 1.00 91.75 285 VAL A O 1
ATOM 2237 N N . VAL A 1 286 ? -17.778 2.363 22.477 1.00 91.50 286 VAL A N 1
ATOM 2238 C CA . VAL A 1 286 ? -16.399 2.676 22.075 1.00 91.50 286 VAL A CA 1
ATOM 2239 C C . VAL A 1 286 ? -15.813 1.555 21.213 1.00 91.50 286 VAL A C 1
ATOM 2241 O O . VAL A 1 286 ? -15.218 1.841 20.176 1.00 91.50 286 VAL A O 1
ATOM 2244 N N . GLY A 1 287 ? -16.015 0.289 21.585 1.00 89.88 287 GLY A N 1
ATOM 2245 C CA . GLY A 1 287 ? -15.577 -0.861 20.791 1.00 89.88 287 GLY A CA 1
ATOM 2246 C C . GLY A 1 287 ? -16.200 -0.884 19.394 1.00 89.88 287 GLY A C 1
ATOM 2247 O O . GLY A 1 287 ? -15.508 -1.145 18.414 1.00 89.88 287 GLY A O 1
ATOM 2248 N N . TYR A 1 288 ? -17.475 -0.511 19.283 1.00 89.25 288 TYR A N 1
ATOM 2249 C CA . TYR A 1 288 ? -18.186 -0.412 18.012 1.00 89.25 288 TYR A CA 1
ATOM 2250 C C . TYR A 1 288 ? -17.534 0.584 17.043 1.00 89.25 288 TYR A C 1
ATOM 2252 O O . TYR A 1 288 ? -17.522 0.352 15.838 1.00 89.25 288 TYR A O 1
ATOM 2260 N N . THR A 1 289 ? -16.909 1.654 17.554 1.00 88.06 289 THR A N 1
ATOM 2261 C CA . THR A 1 289 ? -16.196 2.639 16.715 1.00 88.06 289 THR A CA 1
ATOM 2262 C C . THR A 1 289 ? -14.934 2.093 16.040 1.00 88.06 289 THR A C 1
ATOM 2264 O O . THR A 1 289 ? -14.398 2.743 15.143 1.00 88.06 289 THR A O 1
ATOM 2267 N N . LEU A 1 290 ? -14.449 0.917 16.455 1.00 89.25 290 LEU A N 1
ATOM 2268 C CA . LEU A 1 290 ? -13.315 0.246 15.815 1.00 89.2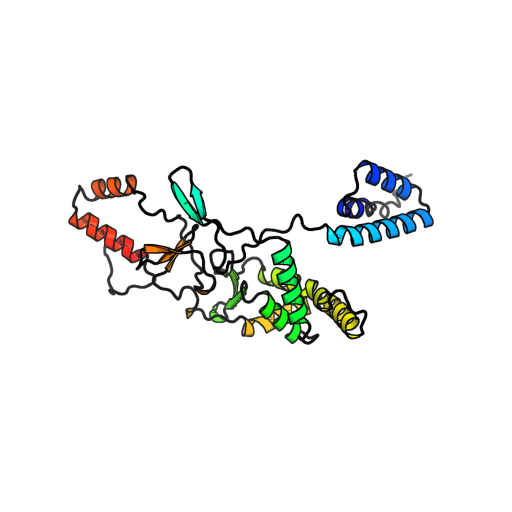5 290 LEU A CA 1
ATOM 2269 C C . LEU A 1 290 ? -13.721 -0.473 14.526 1.00 89.25 290 LEU A C 1
ATOM 2271 O O . LEU A 1 290 ? -12.855 -0.767 13.700 1.00 89.25 290 LEU A O 1
ATOM 2275 N N . LEU A 1 291 ? -15.012 -0.771 14.359 1.00 86.12 291 LEU A N 1
ATOM 2276 C CA . LEU A 1 291 ? -15.526 -1.396 13.151 1.00 86.12 291 LEU A CA 1
ATOM 2277 C C . LEU A 1 291 ? -15.533 -0.389 12.007 1.00 86.12 291 LEU A C 1
ATOM 2279 O O . LEU A 1 291 ? -15.774 0.805 12.181 1.00 86.12 291 LEU A O 1
ATOM 2283 N N . GLN A 1 292 ? -15.276 -0.888 10.805 1.00 83.38 292 GLN A N 1
ATOM 2284 C CA . GLN A 1 292 ? -15.284 -0.047 9.617 1.00 83.38 292 GLN A CA 1
ATOM 2285 C C . GLN A 1 292 ? -16.696 0.393 9.194 1.00 83.38 292 GLN A C 1
ATOM 2287 O O . GLN A 1 292 ? -16.845 1.437 8.558 1.00 83.38 292 GLN A O 1
ATOM 2292 N N . ASP A 1 293 ? -17.710 -0.408 9.516 1.00 82.94 293 ASP A N 1
ATOM 2293 C CA . ASP A 1 293 ? -19.105 -0.195 9.129 1.00 82.94 293 ASP A CA 1
ATOM 2294 C C . ASP A 1 293 ? -20.019 -0.183 10.366 1.00 82.94 293 ASP A C 1
ATOM 2296 O O . ASP A 1 293 ? -19.569 -0.435 11.483 1.00 82.94 293 ASP A O 1
ATOM 2300 N N . ASN A 1 294 ? -21.304 0.106 10.165 1.00 84.25 294 ASN A N 1
ATOM 2301 C CA . ASN A 1 294 ? -22.354 0.108 11.179 1.00 84.25 294 ASN A CA 1
ATOM 2302 C C . ASN A 1 294 ? -23.265 -1.133 11.017 1.00 84.25 294 ASN A C 1
ATOM 2304 O O . ASN A 1 294 ? -24.410 -0.976 10.582 1.00 84.25 294 ASN A O 1
ATOM 2308 N N . PRO A 1 295 ? -22.791 -2.361 11.332 1.00 83.00 295 PRO A N 1
ATOM 2309 C CA . PRO A 1 295 ? -23.546 -3.596 11.093 1.00 83.00 295 PRO A CA 1
ATOM 2310 C C . PRO A 1 295 ? -24.912 -3.636 11.792 1.00 83.00 295 PRO A C 1
ATOM 2312 O O . PRO A 1 295 ? -25.878 -4.118 11.210 1.00 83.00 295 PRO A O 1
ATOM 2315 N N . GLU A 1 296 ? -25.008 -3.085 13.001 1.00 85.94 296 GLU A N 1
ATOM 2316 C CA . GLU A 1 296 ? -26.237 -3.042 13.805 1.00 85.94 296 GLU A CA 1
ATOM 2317 C C . GLU A 1 296 ? -27.134 -1.839 13.468 1.00 85.94 296 GLU A C 1
ATOM 2319 O O . GLU A 1 296 ? -28.220 -1.699 14.022 1.00 85.94 296 GLU A O 1
ATOM 2324 N N . GLN A 1 297 ? -26.698 -0.948 12.567 1.00 88.88 297 GLN A N 1
ATOM 2325 C CA . GLN A 1 297 ? -27.431 0.265 12.174 1.00 88.88 297 GLN A CA 1
ATOM 2326 C C . GLN A 1 297 ? -27.879 1.131 13.366 1.00 88.88 297 GLN A C 1
ATOM 2328 O O . GLN A 1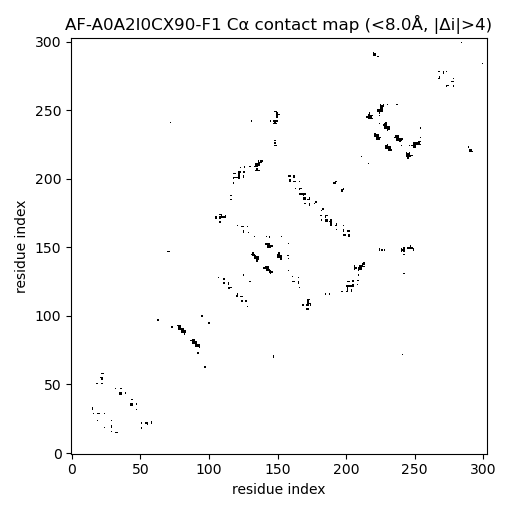 297 ? -28.944 1.749 13.350 1.00 88.88 297 GLN A O 1
ATOM 2333 N N . VAL A 1 298 ? -27.046 1.201 14.405 1.00 88.94 298 VAL A N 1
ATOM 2334 C CA . VAL A 1 298 ? -27.326 1.953 15.633 1.00 88.94 298 VAL A CA 1
ATOM 2335 C C . VAL A 1 298 ? -26.672 3.331 15.607 1.00 88.94 298 VAL A C 1
ATOM 2337 O O . VAL A 1 298 ? -25.643 3.551 14.965 1.00 88.94 298 VAL A O 1
ATOM 2340 N N . MET A 1 299 ? -27.281 4.275 16.324 1.00 88.31 299 MET A N 1
ATOM 2341 C CA . MET A 1 299 ? -26.725 5.597 16.604 1.00 88.31 299 MET A CA 1
ATOM 2342 C C . MET A 1 299 ? -26.783 5.834 18.110 1.00 88.31 299 MET A C 1
ATOM 2344 O O . MET A 1 299 ? -27.842 5.706 18.722 1.00 88.31 299 MET A O 1
ATOM 2348 N N . PHE A 1 300 ? -25.649 6.202 18.700 1.00 86.12 300 PHE A N 1
ATOM 2349 C CA . PHE A 1 300 ? -25.551 6.492 20.127 1.00 86.12 300 PHE A CA 1
ATOM 2350 C C . PHE A 1 300 ? -25.700 7.995 20.367 1.00 86.12 300 PHE A C 1
ATOM 2352 O O . PHE A 1 300 ? -24.991 8.797 19.757 1.00 86.12 300 PHE A O 1
ATOM 2359 N N . ILE A 1 301 ? -26.620 8.375 21.254 1.00 87.12 301 ILE A N 1
ATOM 2360 C CA . ILE A 1 301 ? -26.819 9.761 21.686 1.00 87.12 301 ILE A CA 1
ATOM 2361 C C . ILE A 1 301 ? -26.344 9.863 23.134 1.00 87.12 301 ILE A C 1
ATOM 2363 O O . ILE A 1 301 ? -26.943 9.272 24.028 1.00 87.12 301 ILE A O 1
ATOM 2367 N N . LEU A 1 302 ? -25.245 10.588 23.341 1.00 83.44 302 LEU A N 1
ATOM 2368 C CA . LEU A 1 302 ? -24.703 10.900 24.662 1.00 83.44 302 LEU A CA 1
ATOM 2369 C C . LEU A 1 302 ? -25.286 12.253 25.090 1.00 83.44 302 LEU A C 1
ATOM 2371 O O . LEU A 1 302 ? -25.090 13.235 24.369 1.00 83.44 302 LEU A O 1
ATOM 2375 N N . TYR A 1 303 ? -26.022 12.291 26.203 1.00 78.88 303 TYR A N 1
ATOM 2376 C CA . TYR A 1 303 ? -26.690 13.493 26.716 1.00 78.88 303 TYR A CA 1
ATOM 2377 C C . TYR A 1 303 ? -26.284 13.799 28.158 1.00 78.88 303 TYR A C 1
ATOM 2379 O O . TYR A 1 303 ? -25.938 12.841 28.885 1.00 78.88 303 TYR A O 1
#

Nearest PDB structures (foldseek):
  8xj6-assembly1_D  TM=5.422E-01  e=3.756E-04  Monkeypox virus
  8hwe-assembly1_E  TM=5.540E-01  e=1.091E-03  Monkeypox virus
  7ola-assembly1_F  TM=5.643E-01  e=2.428E-03  Staphylococcus aureus
  7ola-assembly1_C  TM=5.519E-01  e=1.081E-02  Staphylococcus aureus
  7om0-assembly1_A  TM=4.985E-01  e=9.211E-03  Staphylococcus aureus